Protein AF-A0A2I0VB37-F1 (afdb_monomer_lite)

Foldseek 3Di:
DDDDPPPPVVVVVVVVVVVVVVVVVVVVVVVVVVVVVVVVVVVVVVCPDVVNVVDDPDDPPDDDDPDDDDPVPDDDDDFDPPCTVDPDDPVVVQVVLQVVLVCCCPPVVDDPVSNPDGDDPVQDDPPWDADPVQQKTFDADPQQEGDVQGIDRPRHTDDPVVSVVVQVPPPPRHDHDDPPPVVVVVVPVDDD

Radius of gyration: 32.28 Å; chains: 1; bounding box: 112×48×51 Å

InterPro domains:
  IPR008380 HAD-superfamily hydrolase, subfamily IG, 5'-nucleotidase [PF05761] (63-158)
  IPR008380 HAD-superfamily hydrolase, subfamily IG, 5'-nucleotidase [PTHR12103] (36-158)
  IPR036412 HAD-like superfamily [SSF56784] (59-157)

Sequence (192 aa):
MSSTVLGVEAARRWFTDQTSSRSAAIITNEIEKIRIEFEGAKQSFGNIPAALRKMPKMNPEGIYVNKNLRLDKIQVYGFDYDYTLAHYSKNLQSLTYDLAKKFLVRELKYPESCLQFEYDPSFPIRGLYFDKMKGCLLKLDFFGSIEPDGCFLGRQKMLRIMTVLIGEGIGSGCRVWRTRGLMQELAREGID

pLDDT: mean 76.02, std 19.68, range [36.59, 97.5]

Structure (mmCIF, N/CA/C/O backbone):
data_AF-A0A2I0VB37-F1
#
_entry.id   AF-A0A2I0VB37-F1
#
loop_
_atom_site.group_PDB
_atom_site.id
_atom_site.type_symbol
_atom_site.label_atom_id
_atom_site.label_alt_id
_atom_site.label_comp_id
_atom_site.label_asym_id
_atom_site.label_entity_id
_atom_site.label_seq_id
_atom_site.pdbx_PDB_ins_code
_atom_site.Cartn_x
_atom_site.Cartn_y
_atom_site.Cartn_z
_atom_site.occupancy
_atom_site.B_iso_or_equiv
_atom_site.auth_seq_id
_atom_site.auth_comp_id
_atom_site.auth_asym_id
_atom_site.auth_atom_id
_atom_site.pdbx_PDB_model_num
ATOM 1 N N . MET A 1 1 ? 92.586 20.629 -15.734 1.00 38.06 1 MET A N 1
ATOM 2 C CA . MET A 1 1 ? 91.809 20.744 -16.987 1.00 38.06 1 MET A CA 1
ATOM 3 C C . MET A 1 1 ? 90.416 20.198 -16.714 1.00 38.06 1 MET A C 1
ATOM 5 O O . MET A 1 1 ? 90.243 18.992 -16.660 1.00 38.06 1 MET A O 1
ATOM 9 N N . SER A 1 2 ? 89.471 21.082 -16.395 1.00 44.62 2 SER A N 1
ATOM 10 C CA . SER A 1 2 ? 88.102 20.748 -15.988 1.00 44.62 2 SER A CA 1
ATOM 11 C C . SER A 1 2 ? 87.162 21.585 -16.851 1.00 44.62 2 SER A C 1
ATOM 13 O O . SER A 1 2 ? 87.089 22.794 -16.651 1.00 44.62 2 SER A O 1
ATOM 15 N N . SER A 1 3 ? 86.536 20.993 -17.872 1.00 46.22 3 SER A N 1
ATOM 16 C CA . SER A 1 3 ? 85.563 21.722 -18.707 1.00 46.22 3 SER A CA 1
ATOM 17 C C . SER A 1 3 ? 84.475 20.871 -19.379 1.00 46.22 3 SER A C 1
ATOM 19 O O . SER A 1 3 ? 83.687 21.421 -20.139 1.00 46.22 3 SER A O 1
ATOM 21 N N . THR A 1 4 ? 84.335 19.573 -19.082 1.00 46.97 4 THR A N 1
ATOM 22 C CA . THR A 1 4 ? 83.380 18.709 -19.822 1.00 46.97 4 THR A CA 1
ATOM 23 C C . THR A 1 4 ? 82.094 18.357 -19.056 1.00 46.97 4 THR A C 1
ATOM 25 O O . THR A 1 4 ? 81.247 17.646 -19.586 1.00 46.97 4 THR A O 1
ATOM 28 N N . VAL A 1 5 ? 81.880 18.860 -17.832 1.00 47.09 5 VAL A N 1
ATOM 29 C CA . VAL A 1 5 ? 80.716 18.449 -17.004 1.00 47.09 5 VAL A CA 1
ATOM 30 C C . VAL A 1 5 ? 79.483 19.363 -17.169 1.00 47.09 5 VAL A C 1
ATOM 32 O O . VAL A 1 5 ? 78.366 18.948 -16.892 1.00 47.09 5 VAL A O 1
ATOM 35 N N . LEU A 1 6 ? 79.629 20.572 -17.727 1.00 45.78 6 LEU A N 1
ATOM 36 C CA . LEU A 1 6 ? 78.530 21.553 -17.834 1.00 45.78 6 LEU A CA 1
ATOM 37 C C . LEU A 1 6 ? 77.512 21.288 -18.966 1.00 45.78 6 LEU A C 1
ATOM 39 O O . LEU A 1 6 ? 76.419 21.850 -18.944 1.00 45.78 6 LEU A O 1
ATOM 43 N N . GLY A 1 7 ? 77.832 20.440 -19.950 1.00 46.19 7 GLY A N 1
ATOM 44 C CA . GLY A 1 7 ? 76.977 20.233 -21.133 1.00 46.19 7 GLY A CA 1
ATOM 45 C C . GLY A 1 7 ? 75.879 19.173 -20.971 1.00 46.19 7 GLY A C 1
ATOM 46 O O . GLY A 1 7 ? 74.792 19.314 -21.528 1.00 46.19 7 GLY A O 1
ATOM 47 N N . VAL A 1 8 ? 76.132 18.117 -20.193 1.00 50.94 8 VAL A N 1
ATOM 48 C CA . VAL A 1 8 ? 75.227 16.953 -20.110 1.00 50.94 8 VAL A CA 1
ATOM 49 C C . VAL A 1 8 ? 74.103 17.178 -19.092 1.00 50.94 8 VAL A C 1
ATOM 51 O O . VAL A 1 8 ? 72.959 16.804 -19.347 1.00 50.94 8 VAL A O 1
ATOM 54 N N . GLU A 1 9 ? 74.379 17.857 -17.975 1.00 50.94 9 GLU A N 1
ATOM 55 C CA . GLU A 1 9 ? 73.353 18.200 -16.975 1.00 50.94 9 GLU A CA 1
ATOM 56 C C . GLU A 1 9 ? 72.377 19.278 -17.466 1.00 50.94 9 GLU A C 1
ATOM 58 O O . GLU A 1 9 ? 71.189 19.219 -17.144 1.00 50.94 9 GLU A O 1
ATOM 63 N N . ALA A 1 10 ? 72.835 20.217 -18.301 1.00 52.75 10 ALA A N 1
ATOM 64 C CA . ALA A 1 10 ? 71.984 21.248 -18.897 1.00 52.75 10 ALA A CA 1
ATOM 65 C C . ALA A 1 10 ? 70.980 20.661 -19.908 1.00 52.75 10 ALA A C 1
ATOM 67 O O . ALA A 1 10 ? 69.800 21.014 -19.883 1.00 52.75 10 ALA A O 1
ATOM 68 N N . ALA A 1 11 ? 71.417 19.705 -20.737 1.00 50.53 11 ALA A N 1
ATOM 69 C CA . ALA A 1 11 ? 70.553 19.014 -21.695 1.00 50.53 11 ALA A CA 1
ATOM 70 C C . ALA A 1 11 ? 69.532 18.090 -21.005 1.00 50.53 11 ALA A C 1
ATOM 72 O O . ALA A 1 11 ? 68.374 18.024 -21.422 1.00 50.53 11 ALA A O 1
ATOM 73 N N . ARG A 1 12 ? 69.927 17.420 -19.910 1.00 49.00 12 ARG A N 1
ATOM 74 C CA . ARG A 1 12 ? 69.030 16.554 -19.127 1.00 49.00 12 ARG A CA 1
ATOM 75 C C . ARG A 1 12 ? 67.948 17.354 -18.400 1.00 49.00 12 ARG A C 1
ATOM 77 O O . ARG A 1 12 ? 66.796 16.937 -18.433 1.00 49.00 12 ARG A O 1
ATOM 84 N N . ARG A 1 13 ? 68.294 18.520 -17.831 1.00 50.06 13 ARG A N 1
ATOM 85 C CA . ARG A 1 13 ? 67.330 19.463 -17.232 1.00 50.06 13 ARG A CA 1
ATOM 86 C C . ARG A 1 13 ? 66.335 20.004 -18.259 1.00 50.06 13 ARG A C 1
ATOM 88 O O . ARG A 1 13 ? 65.142 19.975 -17.987 1.00 50.06 13 ARG A O 1
ATOM 95 N N . TRP A 1 14 ? 66.791 20.418 -19.443 1.00 50.28 14 TRP A N 1
ATOM 96 C CA . TRP A 1 14 ? 65.907 20.910 -20.512 1.00 50.28 14 TRP A CA 1
ATOM 97 C C . TRP A 1 14 ? 64.902 19.853 -21.001 1.00 50.28 14 TRP A C 1
ATOM 99 O O . TRP A 1 14 ? 63.737 20.174 -21.238 1.00 50.28 14 TRP A O 1
ATOM 109 N N . PHE A 1 15 ? 65.320 18.586 -21.104 1.00 43.06 15 PHE A N 1
ATOM 110 C CA . PHE A 1 15 ? 64.451 17.492 -21.555 1.00 43.06 15 PHE A CA 1
ATOM 111 C C . PHE A 1 15 ? 63.408 17.065 -20.508 1.00 43.06 15 PHE A C 1
ATOM 113 O O . PHE A 1 15 ? 62.271 16.761 -20.874 1.00 43.06 15 PHE A O 1
ATOM 120 N N . THR A 1 16 ? 63.748 17.056 -19.213 1.00 50.47 16 THR A N 1
ATOM 121 C CA . THR A 1 16 ? 62.797 16.710 -18.137 1.00 50.47 16 THR A CA 1
ATOM 122 C C . THR A 1 16 ? 61.815 17.838 -17.814 1.00 50.47 16 THR A C 1
ATOM 124 O O . THR A 1 16 ? 60.661 17.565 -17.488 1.00 50.47 16 THR A O 1
ATOM 127 N N . ASP A 1 17 ? 62.227 19.100 -17.957 1.00 51.16 17 ASP A N 1
ATOM 128 C CA . ASP A 1 17 ? 61.376 20.258 -17.650 1.00 51.16 17 ASP A CA 1
ATOM 129 C C . ASP A 1 17 ? 60.316 20.497 -18.746 1.00 51.16 17 ASP A C 1
ATOM 131 O O . ASP A 1 17 ? 59.160 20.812 -18.456 1.00 51.16 17 ASP A O 1
ATOM 135 N N . GLN A 1 18 ? 60.647 20.227 -20.018 1.00 50.25 18 GLN A N 1
ATOM 136 C CA . GLN A 1 18 ? 59.691 20.313 -21.134 1.00 50.25 18 GLN A CA 1
ATOM 137 C C . GLN A 1 18 ? 58.705 19.138 -21.212 1.00 50.25 18 GLN A C 1
ATOM 139 O O . GLN A 1 18 ? 57.605 19.310 -21.732 1.00 50.25 18 GLN A O 1
ATOM 144 N N . THR A 1 19 ? 59.058 17.949 -20.719 1.00 49.19 19 THR A N 1
ATOM 145 C CA . THR A 1 19 ? 58.176 16.763 -20.757 1.00 49.19 19 THR A CA 1
ATOM 146 C C . THR A 1 19 ? 57.227 16.696 -19.561 1.00 49.19 19 THR A C 1
ATOM 148 O O . THR A 1 19 ? 56.060 16.333 -19.735 1.00 49.19 19 THR A O 1
ATOM 151 N N . SER A 1 20 ? 57.679 17.121 -18.376 1.00 50.09 20 SER A N 1
ATOM 152 C CA . SER A 1 20 ? 56.842 17.225 -17.173 1.00 50.09 20 SER A CA 1
ATOM 153 C C . SER A 1 20 ? 55.814 18.358 -17.289 1.00 50.09 20 SER A C 1
ATOM 155 O O . SER A 1 20 ? 54.625 18.144 -17.053 1.00 50.09 20 SER A O 1
ATOM 157 N N . SER A 1 21 ? 56.229 19.539 -17.770 1.00 51.50 21 SER A N 1
ATOM 158 C CA . SER A 1 21 ? 55.324 20.681 -17.976 1.00 51.50 21 SER A CA 1
ATOM 159 C C . SER A 1 21 ? 54.315 20.457 -19.106 1.00 51.50 21 SER A C 1
ATOM 161 O O . SER A 1 21 ? 53.148 20.805 -18.945 1.00 51.50 21 SER A O 1
ATOM 163 N N . ARG A 1 22 ? 54.710 19.817 -20.220 1.00 52.38 22 ARG A N 1
ATOM 164 C CA . ARG A 1 22 ? 53.780 19.440 -21.302 1.00 52.38 22 ARG A CA 1
ATOM 165 C C . ARG A 1 22 ? 52.778 18.374 -20.866 1.00 52.38 22 ARG A C 1
ATOM 167 O O . ARG A 1 22 ? 51.609 18.499 -21.207 1.00 52.38 22 ARG A O 1
ATOM 174 N N . SER A 1 23 ? 53.195 17.369 -20.095 1.00 56.97 23 SER A N 1
ATOM 175 C CA . SER A 1 23 ? 52.280 16.324 -19.603 1.00 56.97 23 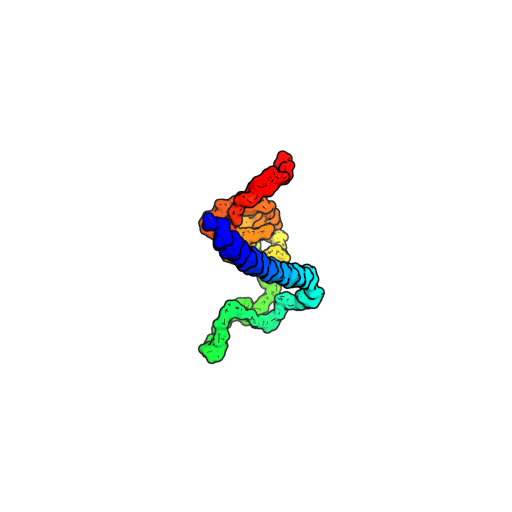SER A CA 1
ATOM 176 C C . SER A 1 23 ? 51.311 16.865 -18.553 1.00 56.97 23 SER A C 1
ATOM 178 O O . SER A 1 23 ? 50.121 16.578 -18.619 1.00 56.97 23 SER A O 1
ATOM 180 N N . ALA A 1 24 ? 51.786 17.716 -17.637 1.00 59.75 24 ALA A N 1
ATOM 181 C CA . ALA A 1 24 ? 50.926 18.408 -16.683 1.00 59.75 24 ALA A CA 1
ATOM 182 C C . ALA A 1 24 ? 49.939 19.349 -17.389 1.00 59.75 24 ALA A C 1
ATOM 184 O O . ALA A 1 24 ? 48.770 19.352 -17.030 1.00 59.75 24 ALA A O 1
ATOM 185 N N . ALA A 1 25 ? 50.377 20.081 -18.421 1.00 60.88 25 ALA A N 1
ATOM 186 C CA . ALA A 1 25 ? 49.520 20.959 -19.219 1.00 60.88 25 ALA A CA 1
ATOM 187 C C . ALA A 1 25 ? 48.461 20.199 -20.038 1.00 60.88 25 ALA A C 1
ATOM 189 O O . ALA A 1 25 ? 47.358 20.700 -20.227 1.00 60.88 25 ALA A O 1
ATOM 190 N N . ILE A 1 26 ? 48.772 18.992 -20.522 1.00 64.12 26 ILE A N 1
ATOM 191 C CA . ILE A 1 26 ? 47.800 18.129 -21.212 1.00 64.12 26 ILE A CA 1
ATOM 192 C C . ILE A 1 26 ? 46.766 17.600 -20.213 1.00 64.12 26 ILE A C 1
ATOM 194 O O . ILE A 1 26 ? 45.571 17.698 -20.474 1.00 64.12 26 ILE A O 1
ATOM 198 N N . ILE A 1 27 ? 47.207 17.124 -19.045 1.00 65.12 27 ILE A N 1
ATOM 199 C CA . ILE A 1 27 ? 46.317 16.624 -17.988 1.00 65.12 27 ILE A CA 1
ATOM 200 C C . ILE A 1 27 ? 45.426 17.746 -17.442 1.00 65.12 27 ILE A C 1
ATOM 202 O O . ILE A 1 27 ? 44.228 17.540 -17.263 1.00 65.12 27 ILE A O 1
ATOM 206 N N . THR A 1 28 ? 45.961 18.947 -17.199 1.00 71.25 28 THR A N 1
ATOM 207 C CA . THR A 1 28 ? 45.138 20.081 -16.756 1.00 71.25 28 THR A CA 1
ATOM 208 C C . THR A 1 28 ? 44.148 20.519 -17.826 1.00 71.25 28 THR A C 1
ATOM 210 O O . THR A 1 28 ? 43.023 20.857 -17.480 1.00 71.25 28 THR A O 1
ATOM 213 N N . ASN A 1 29 ? 44.512 20.452 -19.108 1.00 80.69 29 ASN A N 1
ATOM 214 C CA . ASN A 1 29 ? 43.603 20.756 -20.212 1.00 80.69 29 ASN A CA 1
ATOM 215 C C . ASN A 1 29 ? 42.486 19.705 -20.344 1.00 80.69 29 ASN A C 1
ATOM 217 O O . ASN A 1 29 ? 41.329 20.065 -20.525 1.00 80.69 29 ASN A O 1
ATOM 221 N N . GLU A 1 30 ? 42.788 18.415 -20.173 1.00 80.69 30 GLU A N 1
ATOM 222 C CA . GLU A 1 30 ? 41.763 17.363 -20.126 1.00 80.69 30 GLU A CA 1
ATOM 223 C C . GLU A 1 30 ? 40.831 17.516 -18.920 1.00 80.69 30 GLU A C 1
ATOM 225 O O . GLU A 1 30 ? 39.614 17.435 -19.074 1.00 80.69 30 GLU A O 1
ATOM 230 N N . ILE A 1 31 ? 41.377 17.804 -17.734 1.00 80.81 31 ILE A N 1
ATOM 231 C CA . ILE A 1 31 ? 40.582 18.074 -16.527 1.00 80.81 31 ILE A CA 1
ATOM 232 C C . ILE A 1 31 ? 39.686 19.296 -16.737 1.00 80.81 31 ILE A C 1
ATOM 234 O O . ILE A 1 31 ? 38.519 19.266 -16.349 1.00 80.81 31 ILE A O 1
ATOM 238 N N . GLU A 1 32 ? 40.199 20.355 -17.357 1.00 84.44 32 GLU A N 1
ATOM 239 C CA . GLU A 1 32 ? 39.425 21.563 -17.635 1.00 84.44 32 GLU A CA 1
ATOM 240 C C . GLU A 1 32 ? 38.313 21.290 -18.651 1.00 84.44 32 GLU A C 1
ATOM 242 O O . GLU A 1 32 ? 37.174 21.712 -18.466 1.00 84.44 32 GLU A O 1
ATOM 247 N N . LYS A 1 33 ? 38.597 20.478 -19.672 1.00 88.56 33 LYS A N 1
ATOM 248 C CA . LYS A 1 33 ? 37.606 20.037 -20.655 1.00 88.56 33 LYS A CA 1
ATOM 249 C C . LYS A 1 33 ? 36.484 19.224 -20.004 1.00 88.56 33 LYS A C 1
ATOM 251 O O . LYS A 1 33 ? 35.315 19.502 -20.254 1.00 88.56 33 LYS A O 1
ATOM 256 N N . ILE A 1 34 ? 36.832 18.298 -19.106 1.00 86.25 34 ILE A N 1
ATOM 257 C CA . ILE A 1 34 ? 35.867 17.515 -18.318 1.00 86.25 34 ILE A CA 1
ATOM 258 C C . ILE A 1 34 ? 35.053 18.428 -17.391 1.00 86.25 34 ILE A C 1
ATOM 260 O O . ILE A 1 34 ? 33.847 18.237 -17.255 1.00 86.25 34 ILE A O 1
ATOM 264 N N . ARG A 1 35 ? 35.671 19.439 -16.764 1.00 85.25 35 ARG A N 1
ATOM 265 C CA . ARG A 1 35 ? 34.969 20.412 -15.907 1.00 85.25 35 ARG A CA 1
ATOM 266 C C . ARG A 1 35 ? 33.970 21.254 -16.691 1.00 85.25 35 ARG A C 1
ATOM 268 O O . ARG A 1 35 ? 32.850 21.431 -16.223 1.00 85.25 35 ARG A O 1
ATOM 275 N N . ILE A 1 36 ? 34.349 21.734 -17.873 1.00 89.12 36 ILE A N 1
ATOM 276 C CA . ILE A 1 36 ? 33.471 22.504 -18.761 1.00 89.12 36 ILE A CA 1
ATOM 277 C C . ILE A 1 36 ? 32.298 21.640 -19.231 1.00 89.12 36 ILE A C 1
ATOM 279 O O . ILE A 1 36 ? 31.153 22.086 -19.193 1.00 89.12 36 ILE A O 1
ATOM 283 N N . GLU A 1 37 ? 32.558 20.395 -19.626 1.00 84.19 37 GLU A N 1
ATOM 284 C CA . GLU A 1 37 ? 31.521 19.458 -20.066 1.00 84.19 37 GLU A CA 1
ATOM 285 C C . GLU A 1 37 ? 30.577 19.073 -18.913 1.00 84.19 37 GLU A C 1
ATOM 287 O O . GLU A 1 37 ? 29.358 19.064 -19.082 1.00 84.19 37 GLU A O 1
ATOM 292 N N . PHE A 1 38 ? 31.117 18.864 -17.708 1.00 82.88 38 PHE A N 1
ATOM 293 C CA . PHE A 1 38 ? 30.345 18.627 -16.489 1.00 82.88 38 PHE A CA 1
ATOM 294 C C . PHE A 1 38 ? 29.477 19.829 -16.100 1.00 82.88 38 PHE A C 1
ATOM 296 O O . PHE A 1 38 ? 28.293 19.656 -15.816 1.00 82.88 38 PHE A O 1
ATOM 303 N N . GLU A 1 39 ? 30.023 21.047 -16.094 1.00 82.88 39 GLU A N 1
ATOM 304 C CA . GLU A 1 39 ? 29.250 22.252 -15.772 1.00 82.88 39 GLU A CA 1
ATOM 305 C C . GLU A 1 39 ? 28.214 22.560 -16.865 1.00 82.88 39 GLU A C 1
ATOM 307 O O . GLU A 1 39 ? 27.090 22.939 -16.541 1.00 82.88 39 GLU A O 1
ATOM 312 N N . GLY A 1 40 ? 28.518 22.294 -18.141 1.00 78.81 40 GLY A N 1
ATOM 313 C CA . GLY A 1 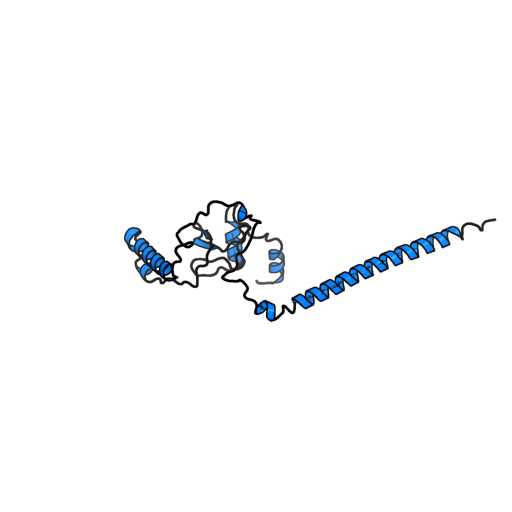40 ? 27.550 22.363 -19.240 1.00 78.81 40 GLY A CA 1
ATOM 314 C C . GLY A 1 40 ? 26.402 21.363 -19.072 1.00 78.81 40 GLY A C 1
ATOM 315 O O . GLY A 1 40 ? 25.228 21.733 -19.166 1.00 78.81 40 GLY A O 1
ATOM 316 N N . ALA A 1 41 ? 26.714 20.114 -18.720 1.00 74.25 41 ALA A N 1
ATOM 317 C CA . ALA A 1 41 ? 25.712 19.105 -18.396 1.00 74.25 41 ALA A CA 1
ATOM 318 C C . ALA A 1 41 ? 24.877 19.524 -17.173 1.00 74.25 41 ALA A C 1
ATOM 320 O O . ALA A 1 41 ? 23.650 19.515 -17.225 1.00 74.25 41 ALA A O 1
ATOM 321 N N . LYS A 1 42 ? 25.505 19.982 -16.090 1.00 76.56 42 LYS A N 1
ATOM 322 C CA . LYS A 1 42 ? 24.844 20.452 -14.860 1.00 76.56 42 LYS A CA 1
ATOM 323 C C . LYS A 1 42 ? 23.926 21.655 -15.098 1.00 76.56 42 LYS A C 1
ATOM 325 O O . LYS A 1 42 ? 22.831 21.699 -14.540 1.00 76.56 42 LYS A O 1
ATOM 330 N N . GLN A 1 43 ? 24.307 22.587 -15.971 1.00 72.00 43 GLN A N 1
ATOM 331 C CA . GLN A 1 43 ? 23.441 23.689 -16.405 1.00 72.00 43 GLN A CA 1
ATOM 332 C C . GLN A 1 43 ? 22.257 23.192 -17.247 1.00 72.00 43 GLN A C 1
ATOM 334 O O . GLN A 1 43 ? 21.134 23.666 -17.062 1.00 72.00 43 GLN A O 1
ATOM 339 N N . SER A 1 44 ? 22.463 22.183 -18.100 1.00 65.69 44 SER A N 1
ATOM 340 C CA . SER A 1 44 ? 21.368 21.530 -18.832 1.00 65.69 44 SER A CA 1
ATOM 341 C C . SER A 1 44 ? 20.404 20.763 -17.910 1.00 65.69 44 SER A C 1
ATOM 343 O O . SER A 1 44 ? 19.209 20.710 -18.186 1.00 65.69 44 SER A O 1
ATOM 345 N N . PHE A 1 45 ? 20.882 20.266 -16.760 1.00 62.97 45 PHE A N 1
ATOM 346 C CA . PHE A 1 45 ? 20.036 19.708 -15.697 1.00 62.97 45 PHE A CA 1
ATOM 347 C C . PHE A 1 45 ? 19.311 20.780 -14.872 1.00 62.97 45 PHE A C 1
ATOM 349 O O . PHE A 1 45 ? 18.217 20.517 -14.379 1.00 62.97 45 PHE A O 1
ATOM 356 N N . GLY A 1 46 ? 19.876 21.983 -14.723 1.00 62.28 46 GLY A N 1
ATOM 357 C CA . GLY A 1 46 ? 19.195 23.122 -14.091 1.00 62.28 46 GLY A CA 1
ATOM 358 C C . GLY A 1 46 ? 17.969 23.572 -14.891 1.00 62.28 46 GLY A C 1
ATOM 359 O O . GLY A 1 46 ? 16.908 23.838 -14.327 1.00 62.28 46 GLY A O 1
ATOM 360 N N . ASN A 1 47 ? 18.087 23.532 -16.219 1.00 60.44 47 ASN A N 1
ATOM 361 C CA . ASN A 1 47 ? 16.984 23.697 -17.156 1.00 60.44 47 ASN A CA 1
ATOM 362 C C . ASN A 1 47 ? 16.404 22.336 -17.544 1.00 60.44 47 ASN A C 1
ATOM 364 O O . ASN A 1 47 ? 16.401 21.994 -18.725 1.00 60.44 47 ASN A O 1
ATOM 368 N N . ILE A 1 48 ? 15.883 21.566 -16.575 1.00 63.62 48 ILE A N 1
ATOM 369 C CA . ILE A 1 48 ? 15.009 20.426 -16.897 1.00 63.62 48 ILE A CA 1
ATOM 370 C C . ILE A 1 48 ? 13.987 20.955 -17.910 1.00 63.62 48 ILE A C 1
ATOM 372 O O . ILE A 1 48 ? 13.207 21.842 -17.538 1.00 63.62 48 ILE A O 1
ATOM 376 N N . PRO A 1 49 ? 13.992 20.483 -19.174 1.00 65.19 49 PRO A N 1
ATOM 377 C CA . PRO A 1 49 ? 13.129 21.023 -20.203 1.00 65.19 49 PRO A CA 1
ATOM 378 C C . PRO A 1 49 ? 11.711 21.076 -19.655 1.00 65.19 49 PRO A C 1
ATOM 380 O O . PRO A 1 49 ? 11.226 20.090 -19.095 1.00 65.19 49 PRO A O 1
ATOM 383 N N . ALA A 1 50 ? 11.015 22.200 -19.818 1.00 62.94 50 ALA A N 1
ATOM 384 C CA . ALA A 1 50 ? 9.598 22.269 -19.465 1.00 62.94 50 ALA A CA 1
ATOM 385 C C . ALA A 1 50 ? 8.805 21.111 -20.118 1.00 62.94 50 ALA A C 1
ATOM 387 O O . ALA A 1 50 ? 7.810 20.652 -19.566 1.00 62.94 50 ALA A O 1
ATOM 388 N N . ALA A 1 51 ? 9.307 20.584 -21.244 1.00 59.66 51 ALA A N 1
ATOM 389 C CA . ALA A 1 51 ? 8.866 19.353 -21.890 1.00 59.66 51 ALA A CA 1
ATOM 390 C C . ALA A 1 51 ? 8.985 18.092 -21.006 1.00 59.66 51 ALA A C 1
ATOM 392 O O . ALA A 1 51 ? 8.023 17.342 -20.929 1.00 59.66 51 ALA A O 1
ATOM 393 N N . LEU A 1 52 ? 10.089 17.882 -20.278 1.00 60.78 52 LEU A N 1
ATOM 394 C CA . LEU A 1 52 ? 10.263 16.751 -19.351 1.00 60.78 52 LEU A CA 1
ATOM 395 C C . LEU A 1 52 ? 9.347 16.853 -18.120 1.00 60.78 52 LEU A C 1
ATOM 397 O O . LEU A 1 52 ? 8.877 15.836 -17.622 1.00 60.78 52 LEU A O 1
ATOM 401 N N . ARG A 1 53 ? 9.028 18.070 -17.654 1.00 61.62 53 ARG A N 1
ATOM 402 C CA . ARG A 1 53 ? 7.984 18.282 -16.628 1.00 61.62 53 ARG A CA 1
ATOM 403 C C . ARG A 1 53 ? 6.567 18.033 -17.157 1.00 61.62 53 ARG A C 1
ATOM 405 O O . ARG A 1 53 ? 5.702 17.642 -16.381 1.00 61.62 53 ARG A O 1
ATOM 412 N N . LYS A 1 54 ? 6.331 18.296 -18.447 1.00 65.31 54 LYS A N 1
ATOM 413 C CA . LYS A 1 54 ? 5.055 18.060 -19.144 1.00 65.31 54 LYS A CA 1
ATOM 414 C C . LYS A 1 54 ? 4.876 16.615 -19.609 1.00 65.31 54 LYS A C 1
ATOM 416 O O . LYS A 1 54 ? 3.753 16.226 -19.916 1.00 65.31 54 LYS A O 1
ATOM 421 N N . MET A 1 55 ? 5.948 15.831 -19.679 1.00 61.44 55 MET A N 1
ATOM 422 C CA . MET A 1 55 ? 5.857 14.417 -20.009 1.00 61.44 55 MET A CA 1
ATOM 423 C C . MET A 1 55 ? 5.129 13.674 -18.884 1.00 61.44 55 MET A C 1
ATOM 425 O O . MET A 1 55 ? 5.451 13.871 -17.707 1.00 61.44 55 MET A O 1
ATOM 429 N N . PRO A 1 56 ? 4.152 12.814 -19.211 1.00 65.94 56 PRO A N 1
ATOM 430 C CA . PRO A 1 56 ? 3.541 11.959 -18.210 1.00 65.94 56 PRO A CA 1
ATOM 431 C C . PRO A 1 56 ? 4.638 11.085 -17.593 1.00 65.94 56 PRO A C 1
ATOM 433 O O . PRO A 1 56 ? 5.326 10.350 -18.297 1.00 65.94 56 PRO A O 1
ATOM 436 N N . LYS A 1 57 ? 4.817 11.177 -16.267 1.00 69.88 57 LYS A N 1
ATOM 437 C CA . LYS A 1 57 ? 5.838 10.409 -15.522 1.00 69.88 57 LYS A CA 1
ATOM 438 C C . LYS A 1 57 ? 5.700 8.893 -15.711 1.00 69.88 57 LYS A C 1
ATOM 440 O O . LYS A 1 57 ? 6.651 8.159 -15.468 1.00 69.88 57 LYS A O 1
ATOM 445 N N . MET A 1 58 ? 4.515 8.437 -16.107 1.00 79.44 58 MET A N 1
ATOM 446 C CA . MET A 1 58 ? 4.174 7.039 -16.313 1.00 79.44 58 MET A CA 1
ATOM 447 C C . MET A 1 58 ? 3.135 6.944 -17.435 1.00 79.44 58 MET A C 1
ATOM 449 O O . MET A 1 58 ? 2.206 7.750 -17.477 1.00 79.44 58 MET A O 1
ATOM 453 N N . ASN A 1 59 ? 3.291 5.970 -18.329 1.00 84.81 59 ASN A N 1
ATOM 454 C CA . ASN A 1 59 ? 2.284 5.615 -19.318 1.00 84.81 59 ASN A CA 1
ATOM 455 C C . ASN A 1 59 ? 1.303 4.626 -18.658 1.00 84.81 59 ASN A C 1
ATOM 457 O O . ASN A 1 59 ? 1.757 3.556 -18.250 1.00 84.81 59 ASN A O 1
ATOM 461 N N . PRO A 1 60 ? -0.003 4.939 -18.547 1.00 86.06 60 PRO A N 1
ATOM 462 C CA . PRO A 1 60 ? -0.998 4.021 -17.985 1.00 86.06 60 PRO A CA 1
ATOM 463 C C . PRO A 1 60 ? -1.071 2.665 -18.697 1.00 86.06 60 PRO A C 1
ATOM 465 O O . PRO A 1 60 ? -1.405 1.668 -18.069 1.00 86.06 60 PRO A O 1
ATOM 468 N N . GLU A 1 61 ? -0.726 2.621 -19.984 1.00 88.31 61 GLU A N 1
ATOM 469 C CA . GLU A 1 61 ? -0.701 1.400 -20.803 1.00 88.31 61 GLU A CA 1
ATOM 470 C C . GLU A 1 61 ? 0.718 0.819 -20.947 1.00 88.31 61 GLU A C 1
ATOM 472 O O . GLU A 1 61 ? 0.948 -0.146 -21.673 1.00 88.31 61 GLU A O 1
ATOM 477 N N . GLY A 1 62 ? 1.703 1.427 -20.281 1.00 89.69 62 GLY A N 1
ATOM 478 C CA . GLY A 1 62 ? 3.099 1.024 -20.366 1.00 89.69 62 GLY A CA 1
ATOM 479 C C . GLY A 1 62 ? 3.368 -0.286 -19.630 1.00 89.69 62 GLY A C 1
ATOM 480 O O . GLY A 1 62 ? 3.011 -0.442 -18.464 1.00 89.69 62 GLY A O 1
ATOM 481 N N . ILE A 1 63 ? 4.078 -1.205 -20.288 1.00 90.00 63 ILE A N 1
ATOM 482 C CA . ILE A 1 63 ? 4.622 -2.411 -19.655 1.00 90.00 63 ILE A CA 1
ATOM 483 C C . ILE A 1 63 ? 6.061 -2.118 -19.221 1.00 90.00 63 ILE A C 1
ATOM 485 O O . ILE A 1 63 ? 6.927 -1.834 -20.049 1.00 90.00 63 ILE A O 1
ATOM 489 N N . TYR A 1 64 ? 6.316 -2.189 -17.915 1.00 90.94 64 TYR A N 1
ATOM 490 C CA . TYR A 1 64 ? 7.618 -1.895 -17.313 1.00 90.94 64 TYR A CA 1
ATOM 491 C C . TYR A 1 64 ? 8.401 -3.176 -17.017 1.00 90.94 64 TYR A C 1
ATOM 493 O O . TYR A 1 64 ? 7.837 -4.177 -16.577 1.00 90.94 64 TYR A O 1
ATOM 501 N N . VAL A 1 65 ? 9.719 -3.140 -17.236 1.00 92.19 65 VAL A N 1
ATOM 502 C CA . VAL A 1 65 ? 10.587 -4.322 -17.162 1.00 92.19 65 VAL A CA 1
ATOM 503 C C . VAL A 1 65 ? 11.675 -4.115 -16.114 1.00 92.19 65 VAL A C 1
ATOM 505 O O . VAL A 1 65 ? 12.545 -3.267 -16.274 1.00 92.19 65 VAL A O 1
ATOM 508 N N . ASN A 1 66 ? 11.659 -4.936 -15.061 1.00 93.12 66 ASN A N 1
ATOM 509 C CA . ASN A 1 66 ? 12.741 -4.976 -14.066 1.00 93.12 66 ASN A CA 1
ATOM 510 C C . ASN A 1 66 ? 13.854 -5.964 -14.453 1.00 93.12 66 ASN A C 1
ATOM 512 O O . ASN A 1 66 ? 15.012 -5.779 -14.088 1.00 93.12 66 ASN A O 1
ATOM 516 N N . LYS A 1 67 ? 13.501 -7.049 -15.152 1.00 93.69 67 LYS A N 1
ATOM 517 C CA . LYS A 1 67 ? 14.413 -8.110 -15.604 1.00 93.69 67 LYS A CA 1
ATOM 518 C C . LYS A 1 67 ? 14.009 -8.567 -16.999 1.00 93.69 67 LYS A C 1
ATOM 520 O O . LYS A 1 67 ? 12.820 -8.650 -17.289 1.00 93.69 67 LYS A O 1
ATOM 525 N N . ASN A 1 68 ? 14.990 -8.918 -17.827 1.00 94.12 68 ASN A N 1
ATOM 526 C CA . ASN A 1 68 ? 14.736 -9.439 -19.169 1.00 94.12 68 ASN A CA 1
ATOM 527 C C . ASN A 1 68 ? 13.933 -10.748 -19.103 1.00 94.12 68 ASN A C 1
ATOM 529 O O . ASN A 1 68 ? 14.344 -11.694 -18.429 1.00 94.12 68 ASN A O 1
ATOM 533 N N . LEU A 1 69 ? 12.813 -10.801 -19.826 1.00 93.25 69 LEU A N 1
ATOM 534 C CA . LEU A 1 69 ? 11.925 -11.959 -19.902 1.00 93.25 69 LEU A CA 1
ATOM 535 C C . LEU A 1 69 ? 11.593 -12.263 -21.366 1.00 93.25 69 LEU A C 1
ATOM 537 O O . LEU A 1 69 ? 11.209 -11.378 -22.126 1.00 93.25 69 LEU A O 1
ATOM 541 N N . ARG A 1 70 ? 11.737 -13.531 -21.754 1.00 95.50 70 ARG A N 1
ATOM 542 C CA . ARG A 1 70 ? 11.436 -14.032 -23.099 1.00 95.50 70 ARG A CA 1
ATOM 543 C C . ARG A 1 70 ? 10.032 -14.624 -23.143 1.00 95.50 70 ARG A C 1
ATOM 545 O O . ARG A 1 70 ? 9.845 -15.780 -22.771 1.00 95.50 70 ARG A O 1
ATOM 552 N N . LEU A 1 71 ? 9.058 -13.817 -23.567 1.00 94.56 71 LEU A N 1
ATOM 553 C CA . LEU A 1 71 ? 7.646 -14.219 -23.627 1.00 94.56 71 LEU A CA 1
ATOM 554 C C . LEU A 1 71 ? 7.398 -15.369 -24.612 1.00 94.56 71 LEU A C 1
ATOM 556 O O . LEU A 1 71 ? 6.499 -16.166 -24.389 1.00 94.56 71 LEU A O 1
ATOM 560 N N . ASP A 1 72 ? 8.239 -15.510 -25.638 1.00 96.31 72 ASP A N 1
ATOM 561 C CA . ASP A 1 72 ? 8.175 -16.587 -26.632 1.00 96.31 72 ASP A CA 1
ATOM 562 C C . ASP A 1 72 ? 8.414 -17.988 -26.044 1.00 96.31 72 ASP A C 1
ATOM 564 O O . ASP A 1 72 ? 8.021 -18.988 -26.638 1.00 96.31 72 ASP A O 1
ATOM 568 N N . LYS A 1 73 ? 9.049 -18.075 -24.869 1.00 96.62 73 LYS A N 1
ATOM 569 C CA . LYS A 1 73 ? 9.304 -19.344 -24.171 1.00 96.62 73 LYS A CA 1
ATOM 570 C C . LYS A 1 73 ? 8.222 -19.711 -23.153 1.00 96.62 73 LYS A C 1
ATOM 572 O O . LYS A 1 73 ? 8.296 -20.790 -22.568 1.00 96.62 73 LYS A O 1
ATOM 577 N N . ILE A 1 74 ? 7.261 -18.826 -22.897 1.00 96.06 74 ILE A N 1
ATOM 578 C CA . ILE A 1 74 ? 6.223 -19.029 -21.883 1.00 96.06 74 ILE A CA 1
ATOM 579 C C . ILE A 1 74 ? 5.005 -19.665 -22.553 1.00 96.06 74 ILE A C 1
ATOM 581 O O . ILE A 1 74 ? 4.445 -19.101 -23.483 1.00 96.06 74 ILE A O 1
ATOM 585 N N . GLN A 1 75 ? 4.596 -20.843 -22.078 1.00 97.19 75 GLN A N 1
ATOM 586 C CA . GLN A 1 75 ? 3.445 -21.573 -22.633 1.00 97.19 75 GLN A CA 1
ATOM 587 C C . GLN A 1 75 ? 2.162 -21.391 -21.816 1.00 97.19 75 GLN A C 1
ATOM 589 O O . GLN A 1 75 ? 1.066 -21.548 -22.343 1.00 97.19 75 GLN A O 1
ATOM 594 N N . VAL A 1 76 ? 2.292 -21.080 -20.524 1.00 97.19 76 VAL A N 1
ATOM 595 C CA . VAL A 1 76 ? 1.167 -20.991 -19.590 1.00 97.19 76 VAL A CA 1
ATOM 596 C C . VAL A 1 76 ? 1.208 -19.646 -18.884 1.00 97.19 76 VAL A C 1
ATOM 598 O O . VAL A 1 76 ? 2.242 -19.255 -18.342 1.00 97.19 76 VAL A O 1
ATOM 601 N N . TYR A 1 77 ? 0.061 -18.970 -18.862 1.00 95.88 77 TYR A N 1
ATOM 602 C CA . TYR A 1 77 ? -0.142 -17.712 -18.156 1.00 95.88 77 TYR A CA 1
ATOM 603 C C . TYR A 1 77 ? -1.135 -17.939 -17.020 1.00 95.88 77 TYR A C 1
ATOM 605 O O . TYR A 1 77 ? -2.297 -18.263 -17.256 1.00 95.88 77 TYR A O 1
ATOM 613 N N . GLY A 1 78 ? -0.657 -17.802 -15.785 1.00 96.06 78 GLY A N 1
ATOM 614 C CA . GLY A 1 78 ? -1.505 -17.791 -14.599 1.00 96.06 78 GLY A CA 1
ATOM 615 C C . GLY A 1 78 ? -1.877 -16.359 -14.239 1.00 96.06 78 GLY A C 1
ATOM 616 O O . GLY A 1 78 ? -1.001 -15.496 -14.192 1.00 96.06 78 GLY A O 1
ATOM 617 N N . PHE A 1 79 ? -3.158 -16.123 -13.967 1.00 96.56 79 PHE A N 1
ATOM 618 C CA . PHE A 1 79 ? -3.659 -14.838 -13.490 1.00 96.56 79 PHE A CA 1
ATOM 619 C C . PHE A 1 79 ? -4.215 -15.006 -12.082 1.00 96.56 79 PHE A C 1
ATOM 621 O O . PHE A 1 79 ? -4.961 -15.949 -11.818 1.00 96.56 79 PHE A O 1
ATOM 628 N N . ASP A 1 80 ? -3.854 -14.084 -11.195 1.00 97.25 80 ASP A N 1
ATOM 629 C CA . ASP A 1 80 ? -4.587 -13.892 -9.948 1.00 97.25 80 ASP A CA 1
ATOM 630 C C . ASP A 1 80 ? -5.952 -13.246 -10.248 1.00 97.25 80 ASP A C 1
ATOM 632 O O . ASP A 1 80 ? -6.146 -12.647 -11.311 1.00 97.25 80 ASP A O 1
ATOM 636 N N . TYR A 1 81 ? -6.916 -13.371 -9.339 1.00 95.94 81 TYR A N 1
ATOM 637 C CA . TYR A 1 81 ? -8.265 -12.852 -9.556 1.00 95.94 81 TYR A CA 1
ATOM 638 C C . TYR A 1 81 ? -8.416 -11.431 -9.008 1.00 95.94 81 TYR A C 1
ATOM 640 O O . TYR A 1 81 ? -8.598 -10.481 -9.777 1.00 95.94 81 TYR A O 1
ATOM 648 N N . ASP A 1 82 ? -8.299 -11.269 -7.691 1.00 94.31 82 ASP A N 1
ATOM 649 C CA . ASP A 1 82 ? -8.574 -10.009 -7.005 1.00 94.31 82 ASP A CA 1
ATOM 650 C C . ASP A 1 82 ? -7.511 -8.951 -7.310 1.00 94.31 82 ASP A C 1
ATOM 652 O O . ASP A 1 82 ? -6.312 -9.194 -7.206 1.00 94.31 82 ASP A O 1
ATOM 656 N N . TYR A 1 83 ? -7.947 -7.750 -7.700 1.00 90.62 83 TYR A N 1
ATOM 657 C CA . TYR A 1 83 ? -7.072 -6.642 -8.110 1.00 90.62 83 TYR A CA 1
ATOM 658 C C . TYR A 1 83 ? -6.157 -6.929 -9.319 1.00 90.62 83 TYR A C 1
ATOM 660 O O . TYR A 1 83 ? -5.319 -6.086 -9.640 1.00 90.62 83 TYR A O 1
ATOM 668 N N . THR A 1 84 ? -6.338 -8.065 -10.006 1.00 93.31 84 THR A N 1
ATOM 669 C CA . THR A 1 84 ? -5.648 -8.403 -11.263 1.00 93.31 84 THR A CA 1
ATOM 670 C C . THR A 1 84 ? -6.645 -8.504 -12.415 1.00 93.31 84 THR A C 1
ATOM 672 O O . THR A 1 84 ? -6.618 -7.675 -13.322 1.00 93.31 84 THR A O 1
ATOM 675 N N . LEU A 1 85 ? -7.564 -9.474 -12.377 1.00 94.88 85 LEU A N 1
ATOM 676 C CA . LEU A 1 85 ? -8.665 -9.560 -13.343 1.00 94.88 85 LEU A CA 1
ATOM 677 C C . LEU A 1 85 ? -9.860 -8.723 -12.872 1.00 94.88 85 LEU A C 1
ATOM 679 O O . LEU A 1 85 ? -10.406 -7.917 -13.627 1.00 94.88 85 LEU A O 1
ATOM 683 N N . ALA A 1 86 ? -10.229 -8.870 -11.598 1.00 95.50 86 ALA A N 1
ATOM 684 C CA . ALA A 1 86 ? -11.303 -8.117 -10.970 1.00 95.50 86 ALA A CA 1
ATOM 685 C C . ALA A 1 86 ? -10.783 -6.772 -10.440 1.00 95.50 86 ALA A C 1
ATOM 687 O O . ALA A 1 86 ? -10.150 -6.689 -9.385 1.00 95.50 86 ALA A O 1
ATOM 688 N N . HIS A 1 87 ? -11.074 -5.697 -11.172 1.00 93.94 87 HIS A N 1
ATOM 689 C CA . HIS A 1 87 ? -10.754 -4.337 -10.748 1.00 93.94 87 HIS A CA 1
ATOM 690 C C . HIS A 1 87 ? -11.873 -3.762 -9.880 1.00 93.94 87 HIS A C 1
ATOM 692 O O . HIS A 1 87 ? -12.949 -3.410 -10.363 1.00 93.94 87 HIS A O 1
ATOM 698 N N . TYR A 1 88 ? -11.605 -3.634 -8.584 1.00 94.69 88 TYR A N 1
ATOM 699 C CA . TYR A 1 88 ? -12.552 -3.050 -7.643 1.00 94.69 88 TYR A CA 1
ATOM 700 C C . TYR A 1 88 ? -12.513 -1.520 -7.655 1.00 94.69 88 TYR A C 1
ATOM 702 O O . TYR A 1 88 ? -11.458 -0.895 -7.784 1.00 94.69 88 TYR A O 1
ATOM 710 N N . SER A 1 89 ? -13.679 -0.905 -7.460 1.00 93.31 89 SER A N 1
ATOM 711 C CA . SER A 1 89 ? -13.789 0.543 -7.288 1.00 93.31 89 SER A CA 1
ATOM 712 C C . SER A 1 89 ? -13.291 0.989 -5.907 1.00 93.31 89 SER A C 1
ATOM 714 O O . SER A 1 89 ? -13.192 0.199 -4.964 1.00 93.31 89 SER A O 1
ATOM 716 N N . LYS A 1 90 ? -13.032 2.294 -5.755 1.00 88.62 90 LYS A N 1
ATOM 717 C CA . LYS A 1 90 ? -12.606 2.897 -4.477 1.00 88.62 90 LYS A CA 1
ATOM 718 C C . LYS A 1 90 ? -13.610 2.668 -3.337 1.00 88.62 90 LYS A C 1
ATOM 720 O O . LYS A 1 90 ? -13.211 2.643 -2.177 1.00 88.62 90 LYS A O 1
ATOM 725 N N . ASN A 1 91 ? -14.881 2.431 -3.665 1.00 92.62 91 ASN A N 1
ATOM 726 C CA . ASN A 1 91 ? -15.956 2.215 -2.695 1.00 92.62 91 ASN A CA 1
ATOM 727 C C . ASN A 1 91 ? -15.751 0.948 -1.851 1.00 92.62 91 ASN A C 1
ATOM 729 O O . ASN A 1 91 ? -16.221 0.891 -0.716 1.00 92.62 91 ASN A O 1
ATOM 733 N N . LEU A 1 92 ? -15.024 -0.050 -2.370 1.00 94.62 92 LEU A N 1
ATOM 734 C CA . LEU A 1 92 ? -14.737 -1.279 -1.628 1.00 94.62 92 LEU A CA 1
ATOM 735 C C . LEU A 1 92 ? -13.913 -1.006 -0.361 1.00 94.62 92 LEU A C 1
ATOM 737 O O . LEU A 1 92 ? -14.135 -1.651 0.663 1.00 94.62 92 LEU A O 1
ATOM 741 N N . GLN A 1 93 ? -12.995 -0.035 -0.406 1.00 93.06 93 GLN A N 1
ATOM 742 C CA . GLN A 1 93 ? -12.174 0.323 0.754 1.00 93.06 93 GLN A CA 1
ATOM 743 C C . GLN A 1 93 ? -13.030 0.944 1.862 1.00 93.06 93 GLN A C 1
ATOM 745 O O . GLN A 1 93 ? -12.928 0.533 3.017 1.00 93.06 93 GLN A O 1
ATOM 750 N N . SER A 1 94 ? -13.943 1.851 1.500 1.00 94.56 94 SER A N 1
ATOM 751 C CA . SER A 1 94 ? -14.901 2.441 2.442 1.00 94.56 94 SER A CA 1
ATOM 752 C C . SER A 1 94 ? -15.804 1.378 3.070 1.00 94.56 94 SER A C 1
ATOM 754 O O . SER A 1 94 ? -15.959 1.343 4.288 1.00 94.56 94 SER A O 1
ATOM 756 N N . LEU A 1 95 ? -16.336 0.455 2.260 1.00 95.94 95 LEU A N 1
ATOM 757 C CA . LEU A 1 95 ? -17.165 -0.645 2.758 1.00 95.94 95 LEU A CA 1
ATOM 758 C C . LEU A 1 95 ? -16.388 -1.549 3.722 1.00 95.94 95 LEU A C 1
ATOM 760 O O . LEU A 1 95 ? -16.885 -1.882 4.795 1.00 95.94 95 LEU A O 1
ATOM 764 N N . THR A 1 96 ? -15.161 -1.927 3.360 1.00 96.25 96 THR A N 1
ATOM 765 C CA . THR A 1 96 ? -14.295 -2.760 4.206 1.00 96.25 96 THR A CA 1
ATOM 766 C C . THR A 1 96 ? -14.029 -2.083 5.548 1.00 96.25 96 THR A C 1
ATOM 768 O O . THR A 1 96 ? -14.144 -2.722 6.593 1.00 96.25 96 THR A O 1
ATOM 771 N N . TYR A 1 97 ? -13.742 -0.779 5.538 1.00 96.12 97 TYR A N 1
ATOM 772 C CA . TYR A 1 97 ? -13.543 0.010 6.751 1.00 96.12 97 TYR A CA 1
ATOM 773 C C . TYR A 1 97 ? -14.798 0.033 7.637 1.00 96.12 97 TYR A C 1
ATOM 775 O O . TYR A 1 97 ? -14.717 -0.206 8.844 1.00 96.12 97 TYR A O 1
ATOM 783 N N . ASP A 1 98 ? -15.972 0.250 7.043 1.00 96.06 98 ASP A N 1
ATOM 784 C CA . ASP A 1 98 ? -17.245 0.287 7.765 1.00 96.06 98 ASP A CA 1
ATOM 785 C C . ASP A 1 98 ? -17.637 -1.066 8.365 1.00 96.06 98 ASP A C 1
ATOM 787 O O . ASP A 1 98 ? -18.217 -1.126 9.452 1.00 96.06 98 ASP A O 1
ATOM 791 N N . LEU A 1 99 ? -17.335 -2.165 7.676 1.00 97.19 99 LEU A N 1
ATOM 792 C CA . LEU A 1 99 ? -17.550 -3.509 8.206 1.00 97.19 99 LEU A CA 1
ATOM 793 C C . LEU A 1 99 ? -16.565 -3.813 9.338 1.00 97.19 99 LEU A C 1
ATOM 795 O O . LEU A 1 99 ? -16.983 -4.301 10.389 1.00 97.19 99 LEU A O 1
ATOM 799 N N . ALA A 1 100 ? -15.290 -3.452 9.173 1.00 96.94 100 ALA A N 1
ATOM 800 C CA . ALA A 1 100 ? -14.267 -3.643 10.193 1.00 96.94 100 ALA A CA 1
ATOM 801 C C . ALA A 1 100 ? -14.600 -2.879 11.484 1.00 96.94 100 ALA A C 1
ATOM 803 O O . ALA A 1 100 ? -14.602 -3.477 12.558 1.00 96.94 100 ALA A O 1
ATOM 804 N N . LYS A 1 101 ? -14.970 -1.591 11.406 1.00 95.38 101 LYS A N 1
ATOM 805 C CA . LYS A 1 101 ? -15.328 -0.810 12.606 1.00 95.38 101 LYS A CA 1
ATOM 806 C C . LYS A 1 101 ? -16.563 -1.375 13.320 1.00 95.38 101 LYS A C 1
ATOM 808 O O . LYS A 1 101 ? -16.580 -1.446 14.546 1.00 95.38 101 LYS A O 1
ATOM 813 N N . LYS A 1 102 ? -17.568 -1.853 12.570 1.00 96.50 102 LYS A N 1
ATOM 814 C CA . LYS A 1 102 ? -18.749 -2.528 13.143 1.00 96.50 102 LYS A CA 1
ATOM 815 C C . LYS A 1 102 ? -18.366 -3.819 13.862 1.00 96.50 102 LYS A C 1
ATOM 817 O O . LYS A 1 102 ? -18.890 -4.072 14.943 1.00 96.50 102 LYS A O 1
ATOM 822 N N . PHE A 1 103 ? -17.458 -4.606 13.289 1.00 97.50 103 PHE A N 1
ATOM 823 C CA . PHE A 1 103 ? -16.953 -5.830 13.908 1.00 97.50 103 PHE A CA 1
ATOM 824 C C . PHE A 1 103 ? -16.197 -5.538 15.214 1.00 97.50 103 PHE A C 1
ATOM 826 O O . PHE A 1 103 ? -16.473 -6.172 16.230 1.00 97.50 103 PHE A O 1
ATOM 833 N N . LEU A 1 104 ? -15.318 -4.527 15.228 1.00 96.81 104 LEU A N 1
ATOM 834 C CA . LEU A 1 104 ? -14.579 -4.119 16.432 1.00 96.81 104 LEU A CA 1
ATOM 835 C C . LEU A 1 104 ? -15.513 -3.754 17.598 1.00 96.81 104 LEU A C 1
ATOM 837 O O . LEU A 1 104 ? -15.275 -4.160 18.734 1.00 96.81 104 LEU A O 1
ATOM 841 N N . VAL A 1 105 ? -16.589 -3.015 17.330 1.00 96.88 105 VAL A N 1
ATOM 842 C CA . VAL A 1 105 ? -17.538 -2.591 18.373 1.00 96.88 105 VAL A CA 1
ATOM 843 C C . VAL A 1 105 ? -18.436 -3.747 18.823 1.00 96.88 105 VAL A C 1
ATOM 845 O O . VAL A 1 105 ? -18.615 -3.966 20.019 1.00 96.88 105 VAL A O 1
ATOM 848 N N . ARG A 1 106 ? -18.989 -4.522 17.883 1.00 96.06 106 ARG A N 1
ATOM 849 C CA . ARG A 1 106 ? -19.967 -5.577 18.201 1.00 96.06 106 ARG A CA 1
ATOM 850 C C . ARG A 1 106 ? -19.331 -6.800 18.848 1.00 96.06 106 ARG A C 1
ATOM 852 O O . ARG A 1 106 ? -19.828 -7.255 19.879 1.00 96.06 106 ARG A O 1
ATOM 859 N N . GLU A 1 107 ? -18.237 -7.287 18.269 1.00 97.31 107 GLU A N 1
ATOM 860 C CA . GLU A 1 107 ? -17.606 -8.548 18.666 1.00 97.31 107 GLU A CA 1
ATOM 861 C C . GLU A 1 107 ? -16.483 -8.321 19.678 1.00 97.31 107 GLU A C 1
ATOM 863 O O . GLU A 1 107 ? -16.440 -8.991 20.706 1.00 97.31 107 GLU A O 1
ATOM 868 N N . LEU A 1 108 ? -15.612 -7.331 19.443 1.00 96.06 108 LEU A N 1
ATOM 869 C CA . LEU A 1 108 ? -14.467 -7.055 20.325 1.00 96.06 108 LEU A CA 1
ATOM 870 C C . LEU A 1 108 ? -14.763 -6.022 21.422 1.00 96.06 108 LEU A C 1
ATOM 872 O O . LEU A 1 108 ? -13.868 -5.684 22.194 1.00 96.06 108 LEU A O 1
ATOM 876 N N . LYS A 1 109 ? -16.007 -5.530 21.504 1.00 96.19 109 LYS A N 1
ATOM 877 C CA . LYS A 1 109 ? -16.500 -4.612 22.549 1.00 96.19 109 LYS A CA 1
ATOM 878 C C . LYS A 1 109 ? -15.693 -3.316 22.681 1.00 96.19 109 LYS A C 1
ATOM 880 O O . LYS A 1 109 ? -15.555 -2.770 23.774 1.00 96.19 109 LYS A O 1
ATOM 885 N N . TYR A 1 110 ? -15.180 -2.802 21.563 1.00 96.31 110 TYR A N 1
ATOM 886 C CA . TYR A 1 110 ? -14.592 -1.463 21.519 1.00 96.31 110 TYR A CA 1
ATOM 887 C C . TYR A 1 110 ? -15.664 -0.384 21.772 1.00 96.31 110 TYR A C 1
ATOM 889 O O . TYR A 1 110 ? -16.844 -0.632 21.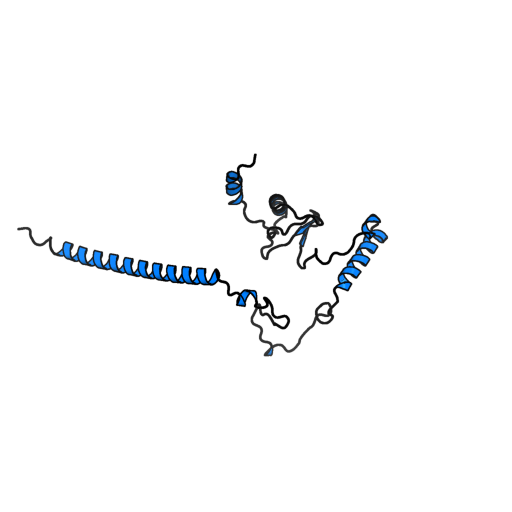515 1.00 96.31 110 TYR A O 1
ATOM 897 N N . PRO A 1 111 ? -15.281 0.820 22.241 1.00 97.25 111 PRO A N 1
ATOM 898 C CA . PRO A 1 111 ? -16.225 1.905 22.498 1.00 97.25 111 PRO A CA 1
ATOM 899 C C . PRO A 1 111 ? -17.091 2.248 21.280 1.00 97.25 111 PRO A C 1
ATOM 901 O O . PRO A 1 111 ? -16.594 2.334 20.156 1.00 97.25 111 PRO A O 1
ATOM 904 N N . GLU A 1 112 ? -18.377 2.529 21.504 1.00 95.00 112 GLU A N 1
ATOM 905 C CA . GLU A 1 112 ? -19.315 2.878 20.423 1.00 95.00 112 GLU A CA 1
ATOM 906 C C . GLU A 1 112 ? -18.919 4.153 19.670 1.00 95.00 112 GLU A C 1
ATOM 908 O O . GLU A 1 112 ? -19.234 4.300 18.487 1.00 95.00 112 GLU A O 1
ATOM 913 N N . SER A 1 113 ? -18.143 5.033 20.313 1.00 95.31 113 SER A N 1
ATOM 914 C CA . SER A 1 113 ? -17.561 6.215 19.676 1.00 95.31 113 SER A CA 1
ATOM 915 C C . SER A 1 113 ? -16.713 5.871 18.448 1.00 95.31 113 SER A C 1
ATOM 917 O O . SER A 1 113 ? -16.559 6.713 17.572 1.00 95.31 113 SER A O 1
ATOM 919 N N . CYS A 1 114 ? -16.212 4.640 18.300 1.00 92.06 114 CYS A N 1
ATOM 920 C CA . CYS A 1 114 ? -15.488 4.225 17.099 1.00 92.06 114 CYS A CA 1
ATOM 921 C C . CYS A 1 114 ? -16.358 4.172 15.829 1.00 92.06 114 CYS A C 1
ATOM 923 O O . CYS A 1 114 ? -15.819 4.233 14.723 1.00 92.06 114 CYS A O 1
ATOM 925 N N . LEU A 1 115 ? -17.689 4.081 15.945 1.00 94.19 115 LEU A N 1
ATOM 926 C CA . LEU A 1 115 ? -18.586 4.050 14.781 1.00 94.19 115 LEU A CA 1
ATOM 927 C C . LEU A 1 115 ? -18.669 5.394 14.051 1.00 94.19 115 LEU A C 1
ATOM 929 O O . LEU A 1 115 ? -18.989 5.404 12.862 1.00 94.19 115 LEU A O 1
ATOM 933 N N . GLN A 1 116 ? -18.348 6.495 14.738 1.00 94.88 116 GLN A N 1
ATOM 934 C CA . GLN A 1 116 ? -18.377 7.849 14.176 1.00 94.88 116 GLN A CA 1
ATOM 935 C C . GLN A 1 116 ? -17.218 8.120 13.207 1.00 94.88 116 GLN A C 1
ATOM 937 O O . GLN A 1 116 ? -17.225 9.124 12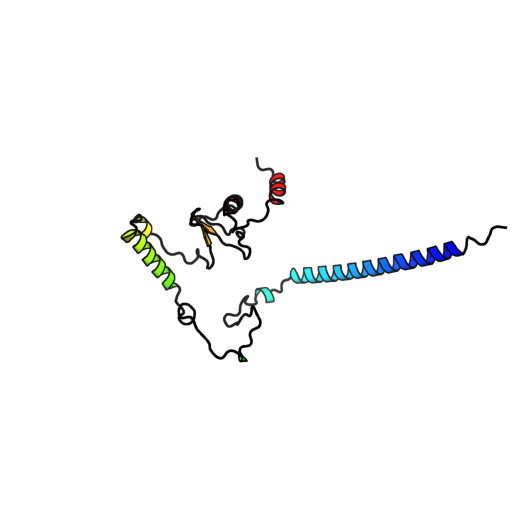.504 1.00 94.88 116 GLN A O 1
ATOM 942 N N . PHE A 1 117 ? -16.197 7.256 13.184 1.00 92.81 117 PHE A N 1
ATOM 943 C CA . PHE A 1 117 ? -15.051 7.451 12.308 1.00 92.81 117 PHE A CA 1
ATOM 944 C C . PHE A 1 117 ? -15.410 7.156 10.852 1.00 92.81 117 PHE A C 1
ATOM 946 O O . PHE A 1 117 ? -16.025 6.130 10.533 1.00 92.81 117 PHE A O 1
ATOM 953 N N . GLU A 1 118 ? -14.969 8.050 9.972 1.00 93.06 118 GLU A N 1
ATOM 954 C CA . GLU A 1 118 ? -15.132 7.943 8.527 1.00 93.06 118 GLU A CA 1
ATOM 955 C C . GLU A 1 118 ? -13.823 7.534 7.852 1.00 93.06 118 GLU A C 1
ATOM 957 O O . GLU A 1 118 ? -12.719 7.894 8.286 1.00 93.06 118 GLU A O 1
ATOM 962 N N . TYR A 1 119 ? -13.956 6.760 6.773 1.00 94.12 119 TYR A N 1
ATOM 963 C CA . TYR A 1 119 ? -12.816 6.372 5.960 1.00 94.12 119 TYR A CA 1
ATOM 964 C C . TYR A 1 119 ? -12.322 7.568 5.143 1.00 94.12 119 TYR A C 1
ATOM 966 O O . TYR A 1 119 ? -13.050 8.123 4.324 1.00 94.12 119 TYR A O 1
ATOM 974 N N . ASP A 1 120 ? -11.058 7.922 5.344 1.00 93.75 120 ASP A N 1
ATOM 975 C CA . ASP A 1 120 ? -10.381 8.972 4.593 1.00 93.75 120 ASP A CA 1
ATOM 976 C C . ASP A 1 120 ? -9.420 8.335 3.576 1.00 93.75 120 ASP A C 1
ATOM 978 O O . ASP A 1 120 ? -8.384 7.799 3.983 1.00 93.75 120 ASP A O 1
ATOM 982 N N . PRO A 1 121 ? -9.722 8.385 2.266 1.00 91.94 121 PRO A N 1
ATOM 983 C CA . PRO A 1 121 ? -8.886 7.781 1.233 1.00 91.94 121 PRO A CA 1
ATOM 984 C C . PRO A 1 121 ? -7.581 8.548 0.976 1.00 91.94 121 PRO A C 1
ATOM 986 O O . PRO A 1 121 ? -6.724 8.039 0.258 1.00 91.94 121 PRO A O 1
ATOM 989 N N . SER A 1 122 ? -7.427 9.766 1.505 1.00 92.19 122 SER A N 1
ATOM 990 C CA . SER A 1 122 ? -6.230 10.589 1.288 1.00 92.19 122 SER A CA 1
ATOM 991 C C . SER A 1 122 ? -5.081 10.244 2.234 1.00 92.19 122 SER A C 1
ATOM 993 O O . SER A 1 122 ? -3.926 10.542 1.936 1.00 92.19 122 SER A O 1
ATOM 995 N N . PHE A 1 123 ? -5.390 9.598 3.360 1.00 91.50 123 PHE A N 1
ATOM 996 C CA . PHE A 1 123 ? -4.419 9.294 4.403 1.00 91.50 123 PHE A CA 1
ATOM 997 C C . PHE A 1 123 ? -3.600 8.014 4.139 1.00 91.50 123 PHE A C 1
ATOM 999 O O . PHE A 1 123 ? -2.368 8.088 4.144 1.00 91.50 123 PHE A O 1
ATOM 1006 N N . PRO A 1 124 ? -4.207 6.829 3.920 1.00 92.31 124 PRO A N 1
ATOM 1007 C CA . PRO A 1 124 ? -3.438 5.606 3.753 1.00 92.31 124 PRO A CA 1
ATOM 1008 C C . PRO A 1 124 ? -2.818 5.526 2.355 1.00 92.31 124 PRO A C 1
ATOM 1010 O O . PRO A 1 124 ? -3.496 5.671 1.339 1.00 92.31 124 PRO A O 1
ATOM 1013 N N . ILE A 1 125 ? -1.534 5.177 2.306 1.00 92.31 125 ILE A N 1
ATOM 1014 C CA . ILE A 1 125 ? -0.845 4.798 1.070 1.00 92.31 125 ILE A CA 1
ATOM 1015 C C . ILE A 1 125 ? -0.444 3.322 1.122 1.00 92.31 125 ILE A C 1
ATOM 1017 O O . ILE A 1 125 ? -0.199 2.755 2.189 1.00 92.31 125 ILE A O 1
ATOM 1021 N N . ARG A 1 126 ? -0.368 2.671 -0.043 1.00 91.25 126 ARG A N 1
ATOM 1022 C CA . ARG A 1 126 ? 0.063 1.269 -0.128 1.00 91.25 126 ARG A CA 1
ATOM 1023 C C . ARG A 1 126 ? 1.532 1.137 0.289 1.00 91.25 126 ARG A C 1
ATOM 1025 O O . ARG A 1 126 ? 2.377 1.934 -0.114 1.00 91.25 126 ARG A O 1
ATOM 1032 N N . GLY A 1 127 ? 1.834 0.083 1.049 1.00 90.88 127 GLY A N 1
ATOM 1033 C CA . GLY A 1 127 ? 3.200 -0.249 1.465 1.00 90.88 127 GLY A CA 1
ATOM 1034 C C . GLY A 1 127 ? 3.667 0.445 2.746 1.00 90.88 127 GLY A C 1
ATOM 1035 O O . GLY A 1 127 ? 4.870 0.513 2.978 1.00 90.88 127 GLY A O 1
ATOM 1036 N N . LEU A 1 128 ? 2.744 0.970 3.559 1.00 92.56 128 LEU A N 1
ATOM 1037 C CA . LEU A 1 128 ? 3.050 1.355 4.937 1.00 92.56 128 LEU A CA 1
ATOM 1038 C C . LEU A 1 128 ? 3.251 0.114 5.811 1.00 92.56 128 LEU A C 1
ATOM 1040 O O . LEU A 1 128 ? 2.560 -0.894 5.661 1.00 92.56 128 LEU A O 1
ATOM 1044 N N . TYR A 1 129 ? 4.178 0.225 6.752 1.00 92.06 129 TYR A N 1
ATOM 1045 C CA . TYR A 1 129 ? 4.454 -0.760 7.782 1.00 92.06 129 TYR A CA 1
ATOM 1046 C C . TYR A 1 129 ? 3.817 -0.319 9.103 1.00 92.06 129 TYR A C 1
ATOM 1048 O O . TYR A 1 129 ? 3.970 0.831 9.506 1.00 92.06 129 TYR A O 1
ATOM 1056 N N . PHE A 1 130 ? 3.101 -1.216 9.782 1.00 91.81 130 PHE A N 1
ATOM 1057 C CA . PHE A 1 130 ? 2.492 -0.924 11.081 1.00 91.81 130 PHE A CA 1
ATOM 1058 C C . PHE A 1 130 ? 3.280 -1.589 12.212 1.00 91.81 130 PHE A C 1
ATOM 1060 O O . PHE A 1 130 ? 3.332 -2.818 12.309 1.00 91.81 130 PHE A O 1
ATOM 1067 N N . ASP A 1 131 ? 3.868 -0.773 13.083 1.00 89.25 131 ASP A N 1
ATOM 1068 C CA . ASP A 1 131 ? 4.524 -1.224 14.305 1.00 89.25 131 ASP A CA 1
ATOM 1069 C C . ASP A 1 131 ? 3.472 -1.455 15.396 1.00 89.25 131 ASP A C 1
ATOM 1071 O O . ASP A 1 131 ? 2.931 -0.511 15.972 1.00 89.25 131 ASP A O 1
ATOM 1075 N N . LYS A 1 132 ? 3.196 -2.728 15.701 1.00 86.81 132 LYS A N 1
ATOM 1076 C CA . LYS A 1 132 ? 2.223 -3.123 16.730 1.00 86.81 132 LYS A CA 1
ATOM 1077 C C . LYS A 1 132 ? 2.655 -2.759 18.152 1.00 86.81 132 LYS A C 1
ATOM 1079 O O . LYS A 1 132 ? 1.786 -2.583 18.997 1.00 86.81 132 LYS A O 1
ATOM 1084 N N . MET A 1 133 ? 3.959 -2.684 18.432 1.00 85.56 133 MET A N 1
ATOM 1085 C CA . MET A 1 133 ? 4.455 -2.386 19.779 1.00 85.56 133 MET A CA 1
ATOM 1086 C C . MET A 1 133 ? 4.318 -0.902 20.098 1.00 85.56 133 MET A C 1
ATOM 1088 O O . MET A 1 133 ? 3.901 -0.544 21.194 1.00 85.56 133 MET A O 1
ATOM 1092 N N . LYS A 1 134 ? 4.665 -0.042 19.134 1.00 83.94 134 LYS A N 1
ATOM 1093 C CA . LYS A 1 134 ? 4.636 1.419 19.308 1.00 83.94 134 LYS A CA 1
ATOM 1094 C C . LYS A 1 134 ? 3.347 2.068 18.801 1.00 83.94 134 LYS A C 1
ATOM 1096 O O . LYS A 1 134 ? 3.092 3.229 19.099 1.00 83.94 134 LYS A O 1
ATOM 1101 N N . GLY A 1 135 ? 2.536 1.335 18.038 1.00 88.69 135 GLY A N 1
ATOM 1102 C CA . GLY A 1 135 ? 1.314 1.848 17.416 1.00 88.69 135 GLY A CA 1
ATOM 1103 C C . GLY A 1 135 ? 1.581 2.835 16.275 1.00 88.69 135 GLY A C 1
ATOM 1104 O O . GLY A 1 135 ? 0.736 3.684 15.990 1.00 88.69 135 GLY A O 1
ATOM 1105 N N . CYS A 1 136 ? 2.753 2.761 15.639 1.00 91.31 136 CYS A N 1
ATOM 1106 C CA . CYS A 1 136 ? 3.178 3.713 14.613 1.00 91.31 136 CYS A CA 1
ATOM 1107 C C . CYS A 1 136 ? 2.971 3.168 13.195 1.00 91.31 136 CYS A C 1
ATOM 1109 O O . CYS A 1 136 ? 3.173 1.985 12.926 1.00 91.31 136 CYS A O 1
ATOM 1111 N N . LEU A 1 137 ? 2.626 4.059 12.267 1.00 92.88 137 LEU A N 1
ATOM 1112 C CA . LEU A 1 137 ? 2.636 3.815 10.828 1.00 92.88 137 LEU A CA 1
ATOM 1113 C C . LEU A 1 137 ? 3.936 4.371 10.245 1.00 92.88 137 LEU A C 1
ATOM 1115 O O . LEU A 1 137 ? 4.248 5.549 10.421 1.00 92.88 137 LEU A O 1
ATOM 1119 N N . LEU A 1 138 ? 4.690 3.517 9.562 1.00 91.94 138 LEU A N 1
ATOM 1120 C CA . LEU A 1 138 ? 6.024 3.805 9.054 1.00 91.94 138 LEU A CA 1
ATOM 1121 C C . LEU A 1 138 ? 6.070 3.606 7.541 1.00 91.94 138 LEU A C 1
ATOM 1123 O O . LEU A 1 138 ? 5.680 2.562 7.018 1.00 91.94 138 LEU A O 1
ATOM 1127 N N . LYS A 1 139 ? 6.610 4.589 6.833 1.00 92.44 139 LYS A N 1
ATOM 1128 C CA . LYS A 1 139 ? 7.039 4.453 5.449 1.00 92.44 139 LYS A CA 1
ATOM 1129 C C . LYS A 1 139 ? 8.517 4.080 5.444 1.00 92.44 139 LYS A C 1
ATOM 1131 O O . LYS A 1 139 ? 9.351 4.823 5.959 1.00 92.44 139 LYS A O 1
ATOM 1136 N N . LEU A 1 140 ? 8.813 2.904 4.902 1.00 90.44 140 LEU A N 1
ATOM 1137 C CA . LEU A 1 140 ? 10.167 2.370 4.835 1.00 90.44 140 LEU A CA 1
ATOM 1138 C C . LEU A 1 140 ? 10.709 2.457 3.408 1.00 90.44 140 LEU A C 1
ATOM 1140 O O . LEU A 1 140 ? 9.977 2.208 2.446 1.00 90.44 140 LEU A O 1
ATOM 1144 N N . ASP A 1 141 ? 12.000 2.749 3.313 1.00 87.19 141 ASP A N 1
ATOM 1145 C CA . ASP A 1 141 ? 12.799 2.633 2.100 1.00 87.19 141 ASP A CA 1
ATOM 1146 C C . ASP A 1 141 ? 13.204 1.163 1.855 1.00 87.19 141 ASP A C 1
ATOM 1148 O O . ASP A 1 141 ? 13.054 0.293 2.719 1.00 87.19 141 ASP A O 1
ATOM 1152 N N . PHE A 1 142 ? 13.779 0.879 0.688 1.00 84.06 142 PHE A N 1
ATOM 1153 C CA . PHE A 1 142 ? 14.260 -0.435 0.264 1.00 84.06 142 PHE A CA 1
ATOM 1154 C C . PHE A 1 142 ? 15.207 -1.102 1.275 1.00 84.06 142 PHE A C 1
ATOM 1156 O O . PHE A 1 142 ? 15.207 -2.323 1.421 1.00 84.06 142 PHE A O 1
ATOM 1163 N N . PHE A 1 143 ? 15.994 -0.313 2.013 1.00 84.50 143 PHE A N 1
ATOM 1164 C CA . PHE A 1 143 ? 16.922 -0.817 3.032 1.00 84.50 143 PHE A CA 1
ATOM 1165 C C . PHE A 1 143 ? 16.282 -1.067 4.408 1.00 84.50 143 PHE A C 1
ATOM 1167 O O . PHE A 1 143 ? 17.002 -1.411 5.351 1.00 84.50 143 PHE A O 1
ATOM 1174 N N . GLY A 1 144 ? 14.965 -0.875 4.546 1.00 80.25 144 GLY A N 1
ATOM 1175 C CA . GLY A 1 144 ? 14.254 -0.952 5.826 1.00 80.25 144 GLY A CA 1
ATOM 1176 C C . GLY A 1 144 ? 14.485 0.270 6.721 1.00 80.25 144 GLY A C 1
ATOM 1177 O O . GLY A 1 144 ? 14.273 0.210 7.929 1.00 80.25 144 GLY A O 1
ATOM 1178 N N . SER A 1 145 ? 14.964 1.374 6.153 1.00 83.56 145 SER A N 1
ATOM 1179 C CA . SER A 1 145 ? 15.122 2.646 6.858 1.00 83.56 145 SER A CA 1
ATOM 1180 C C . SER A 1 145 ? 13.825 3.439 6.819 1.00 83.56 145 SER A C 1
ATOM 1182 O O . SER A 1 145 ? 13.140 3.433 5.803 1.00 83.56 145 SER A O 1
ATOM 1184 N N . ILE A 1 146 ? 13.498 4.147 7.901 1.00 85.25 146 ILE A N 1
ATOM 1185 C CA . ILE A 1 146 ? 12.337 5.044 7.914 1.00 85.25 146 ILE A CA 1
ATOM 1186 C C . ILE A 1 146 ? 12.627 6.220 6.976 1.00 85.25 146 ILE A C 1
ATOM 1188 O O . ILE A 1 146 ? 13.651 6.894 7.129 1.00 85.25 146 ILE A O 1
ATOM 1192 N N . GLU A 1 147 ? 11.746 6.456 6.004 1.00 85.88 147 GLU A N 1
ATOM 1193 C CA . GLU A 1 147 ? 11.843 7.621 5.126 1.00 85.88 147 GLU A CA 1
ATOM 1194 C C . GLU A 1 147 ? 11.706 8.910 5.955 1.00 85.88 147 GLU A C 1
ATOM 1196 O O . GLU A 1 147 ? 10.932 8.943 6.923 1.00 85.88 147 GLU A O 1
ATOM 1201 N N . PRO A 1 148 ? 12.428 9.995 5.603 1.00 80.81 148 PRO A N 1
ATOM 1202 C CA . PRO A 1 148 ? 12.182 11.299 6.203 1.00 80.81 148 PRO A CA 1
ATOM 1203 C C . PRO A 1 148 ? 10.691 11.607 6.122 1.00 80.81 148 PRO A C 1
ATOM 1205 O O . PRO A 1 148 ? 10.078 11.378 5.083 1.00 80.81 148 PRO A O 1
ATOM 1208 N N . ASP A 1 149 ? 10.110 12.095 7.218 1.00 82.31 149 ASP A N 1
ATOM 1209 C CA . ASP A 1 149 ? 8.690 12.448 7.283 1.00 82.31 149 ASP A CA 1
ATOM 1210 C C . ASP A 1 149 ? 7.691 11.283 7.130 1.00 82.31 149 ASP A C 1
ATOM 1212 O O . ASP A 1 149 ? 6.481 11.509 7.091 1.00 82.31 149 ASP A O 1
ATOM 1216 N N . GLY A 1 150 ? 8.182 10.043 7.109 1.00 87.19 150 GLY A N 1
ATOM 1217 C CA . GLY A 1 150 ? 7.402 8.826 6.914 1.00 87.19 150 GLY A CA 1
ATOM 1218 C C . GLY A 1 150 ? 6.861 8.177 8.189 1.00 87.19 150 GLY A C 1
ATOM 1219 O O . GLY A 1 150 ? 6.433 7.029 8.128 1.00 87.19 150 GLY A O 1
ATOM 1220 N N . CYS A 1 151 ? 6.908 8.846 9.343 1.00 90.88 151 CYS A N 1
ATOM 1221 C CA . CYS A 1 151 ? 6.491 8.279 10.629 1.00 90.88 151 CYS A CA 1
ATOM 1222 C C . CYS A 1 151 ? 5.242 8.978 11.175 1.00 90.88 151 CYS A C 1
ATOM 1224 O O . CYS A 1 151 ? 5.227 10.199 11.346 1.00 90.88 151 CYS A O 1
ATOM 1226 N N . PHE A 1 152 ? 4.214 8.197 11.508 1.00 92.44 152 PHE A N 1
ATOM 1227 C CA . PHE A 1 152 ? 2.937 8.682 12.026 1.00 92.44 152 PHE A CA 1
ATOM 1228 C C . PHE A 1 152 ? 2.506 7.895 13.267 1.00 92.44 152 PHE A C 1
ATOM 1230 O O . PHE A 1 152 ? 2.646 6.674 13.318 1.00 92.44 152 PHE A O 1
ATOM 1237 N N . LEU A 1 153 ? 1.928 8.584 14.251 1.00 91.31 153 LEU A N 1
ATOM 1238 C CA . LEU A 1 153 ? 1.196 7.974 15.364 1.00 91.31 153 LEU A CA 1
ATOM 1239 C C . LEU A 1 153 ? -0.283 8.319 15.205 1.00 91.31 153 LEU A C 1
ATOM 1241 O O . LEU A 1 153 ? -0.679 9.484 15.298 1.00 91.31 153 LEU A O 1
ATOM 1245 N N . GLY A 1 154 ? -1.103 7.312 14.905 1.00 89.12 154 GLY A N 1
ATOM 1246 C CA . GLY A 1 154 ? -2.456 7.560 14.412 1.00 89.12 154 GLY A CA 1
ATOM 1247 C C . GLY A 1 154 ? -2.407 8.427 13.150 1.00 89.12 154 GLY A C 1
ATOM 1248 O O . GLY A 1 154 ? -1.816 8.023 12.154 1.00 89.12 154 GLY A O 1
ATOM 1249 N N . ARG A 1 155 ? -2.997 9.630 13.204 1.00 88.75 155 ARG A N 1
ATOM 1250 C CA . ARG A 1 155 ? -2.970 10.624 12.110 1.00 88.75 155 ARG A CA 1
ATOM 1251 C C . ARG A 1 155 ? -1.916 11.723 12.284 1.00 88.75 155 ARG A C 1
ATOM 1253 O O . ARG A 1 155 ? -1.755 12.553 11.395 1.00 88.75 155 ARG A O 1
ATOM 1260 N N . GLN A 1 156 ? -1.215 11.755 13.415 1.00 89.75 156 GLN A N 1
ATOM 1261 C CA . GLN A 1 156 ? -0.240 12.802 13.710 1.00 89.75 156 GLN A CA 1
ATOM 1262 C C . GLN A 1 156 ? 1.116 12.440 13.117 1.00 89.75 156 GLN A C 1
ATOM 1264 O O . GLN A 1 156 ? 1.661 11.370 13.402 1.00 89.75 156 GLN A O 1
ATOM 1269 N N . LYS A 1 157 ? 1.664 13.342 12.301 1.00 89.88 157 LYS A N 1
ATOM 1270 C CA . LYS A 1 157 ? 3.020 13.209 11.769 1.00 89.88 157 LYS A CA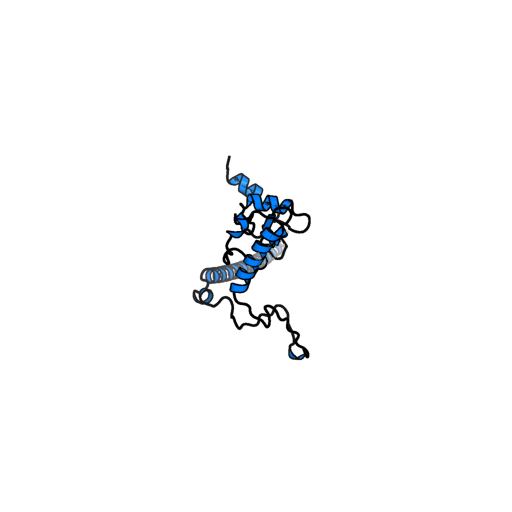 1
ATOM 1271 C C . LYS A 1 157 ? 4.025 13.436 12.892 1.00 89.88 157 LYS A C 1
ATOM 1273 O O . LYS A 1 157 ? 3.921 14.408 13.638 1.00 89.88 157 LYS A O 1
ATOM 1278 N N . MET A 1 158 ? 4.999 12.543 13.004 1.00 83.50 158 MET A N 1
ATOM 1279 C CA . MET A 1 158 ? 6.018 12.622 14.041 1.00 83.50 158 MET A CA 1
ATOM 1280 C C . MET A 1 158 ? 7.158 13.555 13.651 1.00 83.50 158 MET A C 1
ATOM 1282 O O . MET A 1 158 ? 7.570 13.620 12.492 1.00 83.50 158 MET A O 1
ATOM 1286 N N . LEU A 1 159 ? 7.697 14.259 14.650 1.00 78.25 159 LEU A N 1
ATOM 1287 C CA . LEU A 1 159 ? 8.900 15.064 14.479 1.00 78.25 159 LEU A CA 1
ATOM 1288 C C . LEU A 1 159 ? 10.092 14.169 14.134 1.00 78.25 159 LEU A C 1
ATOM 1290 O O . LEU A 1 159 ? 10.202 13.016 14.568 1.00 78.25 159 LEU A O 1
ATOM 1294 N N . ARG A 1 160 ? 11.031 14.739 13.380 1.00 72.12 160 ARG A N 1
ATOM 1295 C CA . ARG A 1 160 ? 12.215 14.028 12.893 1.00 72.12 160 ARG A CA 1
ATOM 1296 C C . ARG A 1 160 ? 13.058 13.449 14.032 1.00 72.12 160 ARG A C 1
ATOM 1298 O O . ARG A 1 160 ? 13.484 12.305 13.938 1.00 72.12 160 ARG A O 1
ATOM 1305 N N . ILE A 1 161 ? 13.210 14.190 15.131 1.00 68.88 161 ILE A N 1
ATOM 1306 C CA . ILE A 1 161 ? 13.922 13.741 16.343 1.00 68.88 161 ILE A CA 1
ATOM 1307 C C . ILE A 1 161 ? 13.248 12.497 16.939 1.00 68.88 161 ILE A C 1
ATOM 1309 O O . ILE A 1 161 ? 13.906 11.504 17.237 1.00 68.88 161 ILE A O 1
ATOM 1313 N N . MET A 1 162 ? 11.918 12.510 17.036 1.00 67.44 162 MET A N 1
ATOM 1314 C CA . MET A 1 162 ? 11.156 11.402 17.616 1.00 67.44 162 MET A CA 1
ATOM 1315 C C . MET A 1 162 ? 11.177 10.155 16.718 1.00 67.44 162 MET A C 1
ATOM 1317 O O . MET A 1 162 ? 11.193 9.029 17.208 1.00 67.44 162 MET A O 1
ATOM 1321 N N . THR A 1 163 ? 11.272 10.350 15.401 1.00 66.38 163 THR A N 1
ATOM 1322 C CA . THR A 1 163 ? 11.436 9.265 14.419 1.00 66.38 163 THR A CA 1
ATOM 1323 C C . THR A 1 163 ? 12.774 8.535 14.590 1.00 66.38 163 THR A C 1
ATOM 1325 O O . THR A 1 163 ? 12.827 7.311 14.464 1.00 66.38 163 THR A O 1
ATOM 1328 N N . VAL A 1 164 ? 13.848 9.260 14.928 1.00 66.44 164 VAL A N 1
ATOM 1329 C CA . VAL A 1 164 ? 15.170 8.668 15.202 1.00 66.44 164 VAL A CA 1
ATOM 1330 C C . VAL A 1 164 ? 15.121 7.789 16.453 1.00 66.44 164 VAL A C 1
ATOM 1332 O O . VAL A 1 164 ? 15.534 6.634 16.391 1.00 66.44 164 VAL A O 1
ATOM 1335 N N . LEU A 1 165 ? 14.511 8.279 17.539 1.00 64.69 165 LEU A N 1
ATOM 1336 C CA . LEU A 1 165 ? 14.331 7.509 18.780 1.00 64.69 165 LEU A CA 1
ATOM 1337 C C . LEU A 1 165 ? 13.498 6.237 18.561 1.00 64.69 165 LEU A C 1
ATOM 1339 O O . LEU A 1 165 ? 13.773 5.182 19.136 1.00 64.69 165 LEU A O 1
ATOM 1343 N N . ILE A 1 166 ? 12.477 6.311 17.701 1.00 67.00 166 ILE A N 1
ATOM 1344 C CA . ILE A 1 166 ? 11.683 5.138 17.334 1.00 67.00 166 ILE A CA 1
ATOM 1345 C C . ILE A 1 166 ? 12.555 4.118 16.602 1.00 67.00 166 ILE A C 1
ATOM 1347 O O . ILE A 1 166 ? 12.507 2.947 16.971 1.00 67.00 166 ILE A O 1
ATOM 1351 N N . GLY A 1 167 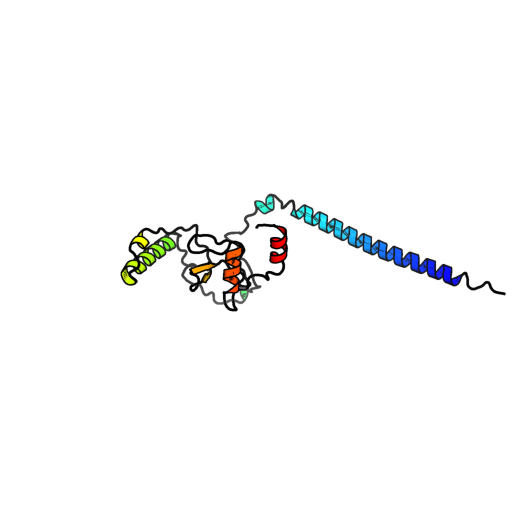? 13.360 4.559 15.635 1.00 58.22 167 GLY A N 1
ATOM 1352 C CA . GLY A 1 167 ? 14.258 3.723 14.842 1.00 58.22 167 GLY A CA 1
ATOM 1353 C C . GLY A 1 167 ? 15.325 2.972 15.634 1.00 58.22 167 GLY A C 1
ATOM 1354 O O . GLY A 1 167 ? 15.615 1.822 15.322 1.00 58.22 167 GLY A O 1
ATOM 1355 N N . GLU A 1 168 ? 15.880 3.587 16.678 1.00 57.09 168 GLU A N 1
ATOM 1356 C CA . GLU A 1 168 ? 16.916 2.967 17.519 1.00 57.09 168 GLU A CA 1
ATOM 1357 C C . GLU A 1 168 ? 16.381 1.799 18.366 1.00 57.09 168 GLU A C 1
ATOM 1359 O O . GLU A 1 168 ? 17.124 0.877 18.695 1.00 57.09 168 GLU A O 1
ATOM 1364 N N . GLY A 1 169 ? 15.078 1.793 18.671 1.00 48.91 169 GLY A N 1
ATOM 1365 C CA . GLY A 1 169 ? 14.421 0.733 19.442 1.00 48.91 169 GLY A CA 1
ATOM 1366 C C . GLY A 1 169 ? 13.738 -0.360 18.611 1.00 48.91 169 GLY A C 1
ATOM 1367 O O . GLY A 1 169 ? 13.056 -1.201 19.192 1.00 48.91 169 GLY A O 1
ATOM 1368 N N . ILE A 1 170 ? 13.839 -0.341 17.277 1.00 50.03 170 ILE A N 1
ATOM 1369 C CA . ILE A 1 170 ? 13.265 -1.386 16.414 1.00 50.03 170 ILE A CA 1
ATOM 1370 C C . ILE A 1 170 ? 14.335 -2.467 16.244 1.00 50.03 170 ILE A C 1
ATOM 1372 O O . ILE A 1 170 ? 15.255 -2.318 15.442 1.00 50.03 170 ILE A O 1
ATOM 1376 N N . GLY A 1 171 ? 14.260 -3.529 17.050 1.00 43.47 171 GLY A N 1
ATOM 1377 C CA . GLY A 1 171 ? 15.246 -4.613 17.053 1.00 43.47 171 GLY A CA 1
ATOM 1378 C C . GLY A 1 171 ? 15.638 -5.074 15.643 1.00 43.47 171 GLY A C 1
ATOM 1379 O O . GLY A 1 171 ? 14.760 -5.326 14.825 1.00 43.47 171 GLY A O 1
ATOM 1380 N N . SER A 1 172 ? 16.953 -5.116 15.385 1.00 46.31 172 SER A N 1
ATOM 1381 C CA . SER A 1 172 ? 17.714 -5.742 14.274 1.00 46.31 172 SER A CA 1
ATOM 1382 C C . SER A 1 172 ? 17.246 -5.609 12.806 1.00 46.31 172 SER A C 1
ATOM 1384 O O . SER A 1 172 ? 18.020 -5.967 11.917 1.00 46.31 172 SER A O 1
ATOM 1386 N N . GLY A 1 173 ? 16.062 -5.071 12.508 1.00 45.88 173 GLY A N 1
ATOM 1387 C CA . GLY A 1 173 ? 15.444 -5.098 11.178 1.00 45.88 173 GLY A CA 1
ATOM 1388 C C . GLY A 1 173 ? 15.250 -3.736 10.512 1.00 45.88 173 GLY A C 1
ATOM 1389 O O . GLY A 1 173 ? 15.275 -3.669 9.287 1.00 45.88 173 GLY A O 1
ATOM 1390 N N . CYS A 1 174 ? 15.105 -2.647 11.276 1.00 44.72 174 CYS A N 1
ATOM 1391 C CA . CYS A 1 174 ? 14.950 -1.300 10.717 1.00 44.72 174 CYS A CA 1
ATOM 1392 C C . CYS A 1 174 ? 16.152 -0.435 11.104 1.00 44.72 174 CYS A C 1
ATOM 1394 O O . CYS A 1 174 ? 16.325 -0.071 12.263 1.00 44.72 174 CYS A O 1
ATOM 1396 N N . ARG A 1 175 ? 17.019 -0.116 10.138 1.00 42.84 175 ARG A N 1
ATOM 1397 C CA . ARG A 1 175 ? 18.195 0.736 10.372 1.00 42.84 175 ARG A CA 1
ATOM 1398 C C . ARG A 1 175 ? 17.831 2.184 10.090 1.00 42.84 175 ARG A C 1
ATOM 1400 O O . ARG A 1 175 ? 17.600 2.528 8.937 1.00 42.84 175 ARG A O 1
ATOM 1407 N N . VAL A 1 176 ? 17.836 3.052 11.095 1.00 47.56 176 VAL A N 1
ATOM 1408 C CA . VAL A 1 176 ? 17.881 4.504 10.859 1.00 47.56 176 VAL A CA 1
ATOM 1409 C C . VAL A 1 176 ? 19.337 4.915 10.620 1.00 47.56 176 VAL A C 1
ATOM 1411 O O . VAL A 1 176 ? 20.255 4.375 11.236 1.00 47.56 176 VAL A O 1
ATOM 1414 N N . TRP A 1 177 ? 19.565 5.798 9.646 1.00 40.56 177 TRP A N 1
ATOM 1415 C CA . TRP A 1 177 ? 20.903 6.227 9.233 1.00 40.56 177 TRP A CA 1
ATOM 1416 C C . TRP A 1 177 ? 21.746 6.728 10.417 1.00 40.56 177 TRP A C 1
ATOM 1418 O O . TRP A 1 177 ? 21.263 7.467 11.271 1.00 40.56 177 TRP A O 1
ATOM 1428 N N . ARG A 1 178 ? 23.032 6.332 10.421 1.00 40.69 178 ARG A N 1
ATOM 1429 C CA . ARG A 1 178 ? 24.076 6.725 11.386 1.00 40.69 178 ARG A CA 1
ATOM 1430 C C . ARG A 1 178 ? 24.027 8.222 11.713 1.00 40.69 178 ARG A C 1
ATOM 1432 O O . ARG A 1 178 ? 24.383 9.063 10.891 1.00 40.69 178 ARG A O 1
ATOM 1439 N N . THR A 1 179 ? 23.766 8.515 12.977 1.00 44.22 179 THR A N 1
ATOM 1440 C CA . THR A 1 179 ? 23.834 9.805 13.682 1.00 44.22 179 THR A CA 1
ATOM 1441 C C . THR A 1 179 ? 25.240 10.421 13.798 1.00 44.22 179 THR A C 1
ATOM 1443 O O . THR A 1 179 ? 25.494 11.201 14.708 1.00 44.22 179 THR A O 1
ATOM 1446 N N . ARG A 1 180 ? 26.190 10.146 12.888 1.00 44.16 180 ARG A N 1
ATOM 1447 C CA . ARG A 1 180 ? 27.529 10.773 12.977 1.00 44.16 180 ARG A CA 1
ATOM 1448 C C . ARG A 1 180 ? 27.616 12.190 12.400 1.00 44.16 180 ARG A C 1
ATOM 1450 O O . ARG A 1 180 ? 28.531 12.906 12.779 1.00 44.16 180 ARG A O 1
ATOM 1457 N N . GLY A 1 181 ? 26.683 12.608 11.542 1.00 40.53 181 GLY A N 1
ATOM 1458 C CA . GLY A 1 181 ? 26.649 13.983 11.012 1.00 40.53 181 GLY A CA 1
ATOM 1459 C C . GLY A 1 181 ? 25.740 14.936 11.796 1.00 40.53 181 GLY A C 1
ATOM 1460 O O . GLY A 1 181 ? 26.066 16.102 11.974 1.00 40.53 181 GLY A O 1
ATOM 1461 N N . LEU A 1 182 ? 24.619 14.434 12.325 1.00 47.06 182 LEU A N 1
ATOM 1462 C CA . LEU A 1 182 ? 23.553 15.285 12.872 1.00 47.06 182 LEU A CA 1
ATOM 1463 C C . LEU A 1 182 ? 23.858 15.854 14.267 1.00 47.06 182 LEU A C 1
ATOM 1465 O O . LEU A 1 182 ? 23.381 16.934 14.591 1.00 47.06 182 LEU A O 1
ATOM 1469 N N . MET A 1 183 ? 24.710 15.189 15.057 1.00 44.12 183 MET A N 1
ATOM 1470 C CA . MET A 1 183 ? 25.191 15.755 16.327 1.00 44.12 183 MET A CA 1
ATOM 1471 C C . MET A 1 183 ? 26.159 16.934 16.115 1.00 44.12 183 MET A C 1
ATOM 1473 O O . MET A 1 183 ? 26.270 17.783 16.990 1.00 44.12 183 MET A O 1
ATOM 1477 N N . GLN A 1 184 ? 26.838 17.025 14.961 1.00 44.47 184 GLN A N 1
ATOM 1478 C CA . GLN A 1 184 ? 27.674 18.189 14.625 1.00 44.47 184 GLN A CA 1
ATOM 1479 C C . GLN A 1 184 ? 26.860 19.356 14.052 1.00 44.47 184 GLN A C 1
ATOM 1481 O O . GLN A 1 184 ? 27.239 20.506 14.258 1.00 44.47 184 GLN A O 1
ATOM 1486 N N . GLU A 1 185 ? 25.740 19.076 13.379 1.00 42.75 185 GLU A N 1
ATOM 1487 C CA . GLU A 1 185 ? 24.813 20.105 12.885 1.00 42.75 185 GLU A CA 1
ATOM 1488 C C . GLU A 1 185 ? 24.012 20.731 14.043 1.00 42.75 185 GLU A C 1
ATOM 1490 O O . GLU A 1 185 ? 23.936 21.949 14.158 1.00 42.75 185 GLU A O 1
ATOM 1495 N N . LEU A 1 186 ? 23.511 19.915 14.980 1.00 47.12 186 LEU A N 1
ATOM 1496 C CA . LEU A 1 186 ? 22.757 20.401 16.145 1.00 47.12 186 LEU A CA 1
ATOM 1497 C C . LEU A 1 186 ? 23.632 21.149 17.164 1.00 47.12 186 LEU A C 1
ATOM 1499 O O . LEU A 1 186 ? 23.145 22.048 17.839 1.00 47.12 186 LEU A O 1
ATOM 1503 N N . ALA A 1 187 ? 24.936 20.856 17.228 1.00 47.72 187 ALA A N 1
ATOM 1504 C CA . ALA A 1 187 ? 25.886 21.652 18.010 1.00 47.72 187 ALA A CA 1
ATOM 1505 C C . ALA A 1 187 ? 26.192 23.030 17.381 1.00 47.72 187 ALA A C 1
ATOM 1507 O O . ALA A 1 187 ? 26.771 23.884 18.049 1.00 47.72 187 ALA A O 1
ATOM 1508 N N . ARG A 1 188 ? 25.823 23.262 16.110 1.00 46.03 188 ARG A N 1
ATOM 1509 C CA . ARG A 1 188 ? 25.954 24.568 15.437 1.00 46.03 188 ARG A CA 1
ATOM 1510 C C . ARG A 1 188 ? 24.701 25.433 15.526 1.00 46.03 188 ARG A C 1
ATOM 1512 O O . ARG A 1 188 ? 24.835 26.647 15.425 1.00 46.03 188 ARG A O 1
ATOM 1519 N N . GLU A 1 189 ? 23.521 24.846 15.714 1.00 47.38 189 GLU A N 1
ATOM 1520 C CA . GLU A 1 189 ? 22.257 25.599 15.711 1.00 47.38 189 GLU A CA 1
ATOM 1521 C C . GLU A 1 189 ? 21.825 26.162 17.073 1.00 47.38 189 GLU A C 1
ATOM 1523 O O . GLU A 1 189 ? 20.797 26.823 17.129 1.00 47.38 189 GLU A O 1
ATOM 1528 N N . GLY A 1 190 ? 22.621 25.998 18.139 1.00 41.81 190 GLY A N 1
ATOM 1529 C CA . GLY A 1 190 ? 22.548 26.845 19.341 1.00 41.81 190 GLY A CA 1
ATOM 1530 C C . GLY A 1 190 ? 21.137 27.098 19.886 1.00 41.81 190 GLY A C 1
ATOM 1531 O O . GLY A 1 190 ? 20.749 28.254 20.041 1.00 41.81 190 GLY A O 1
ATOM 1532 N N . ILE A 1 191 ? 20.382 26.034 20.159 1.00 43.78 191 ILE A N 1
ATOM 1533 C CA . ILE A 1 191 ? 19.110 26.124 20.882 1.00 43.78 191 ILE A CA 1
ATOM 1534 C C . ILE A 1 191 ? 19.368 25.643 22.312 1.00 43.78 191 ILE A C 1
ATOM 1536 O O . ILE A 1 191 ? 19.579 24.448 22.527 1.00 43.78 191 ILE A O 1
ATOM 1540 N N . ASP A 1 192 ? 19.408 26.601 23.236 1.00 36.59 192 ASP A N 1
ATOM 1541 C CA . ASP A 1 192 ? 19.142 26.405 24.669 1.00 36.59 192 ASP A CA 1
ATOM 1542 C C . ASP A 1 192 ? 17.615 26.372 24.880 1.00 36.59 192 ASP A C 1
ATOM 1544 O O . ASP A 1 192 ? 16.917 27.168 24.199 1.00 36.59 192 ASP A O 1
#

Organism: NCBI:txid906689

Secondary structure (DSSP, 8-state):
---SSHHHHHHHHHHHHHHHHHHHHHHHHHHHHHHHHHHHHHHHHHT--HHHHHS-SS-TTPPP-SS---GGG-------TBTTTB---THHHHHHHHHHHHHHHHTS---GGGGG----TTS--TTEEEETTTTEEEEE-TTSPEEEEEEEETTEEPPHHHHHHHHHTSTTT-----TTTHHHHHTTS---